Protein 3RFW (pdb70)

InterPro domains:
  IPR000297 Peptidyl-prolyl cis-trans isomerase, PpiC-type [PS50198] (131-228)
  IPR023058 Peptidyl-prolyl cis-trans isomerase, PpiC-type, conserved site [PS01096] (166-187)
  IPR046357 Peptidyl-prolyl cis-trans isomerase domain superfamily [G3DSA:3.10.50.40] (127-225)
  IPR050245 Bacterial extracellular foldase PrsA [PTHR47245] (1-271)

Secondary structure (DSSP, 8-state):
-EEEEETTEEEEHHHHHHHHHHHHTT--GGGS-HHHHHHHHHHHHHHHHHHHHHHHTTGGGSHHHHHHHHHHHHHHHHHHHHHHHHTT----HHHHHHHHHHHGGGSEEPPEEEEEEEEESSHHHHHHHHHHHTT--HHHHHHHHHHHHHHH---TTTGGGTTEEEEE-SSSS-HHHHHHHHHSPTTEE-SS-EEETTEEEEEEEEEEE--EEPPHHHHHHHHHHHHHHHHHHHHHHHHHHHHHHHS-----

Radius of gyration: 34.17 Å; Cα contacts (8 Å, |Δi|>4): 288; chains: 1; bounding box: 47×88×59 Å

CATH classification: 1.10.8.1040 (+2 more: 6.10.140.970, 3.10.50.40)

Solvent-accessible surface area: 17025 Å² total; per-residue (Å²): 92,80,56,25,87,20,146,70,100,60,0,30,47,77,53,0,28,126,88,9,53,105,127,18,221,76,96,83,11,67,91,18,71,118,111,88,54,83,53,17,19,116,105,22,37,116,50,17,72,106,78,83,64,27,105,171,113,105,79,79,96,52,95,150,95,58,121,79,85,80,134,43,126,95,60,110,128,82,85,68,98,66,87,139,20,56,116,104,14,90,22,80,87,70,118,9,55,42,73,18,91,137,28,76,106,158,47,37,101,72,33,77,1,38,2,27,10,0,10,5,78,56,80,76,78,0,102,84,8,17,102,125,4,71,90,48,77,44,180,67,4,47,65,68,0,17,58,20,0,111,92,74,15,93,28,122,67,2,11,112,108,0,0,57,46,28,91,11,38,62,102,75,77,50,62,63,9,10,95,25,1,75,83,38,116,78,37,53,23,9,104,95,19,14,63,28,112,152,15,68,8,0,0,7,0,91,64,57,81,86,136,25,84,31,148,50,104,109,29,77,117,47,10,56,94,35,42,84,115,110,63,41,58,144,46,37,103,104,54,35,42,65,99,110,126,100,52,105,73,151,199,155

Structure (mmCIF, N/CA/C/O backbone):
data_3RFW
#
_entry.id   3RFW
#
_cell.length_a   81.353
_cell.length_b   91.595
_cell.length_c   61.553
_cell.angle_alpha   90.000
_cell.angle_beta   102.270
_cell.angle_gamma   90.000
#
_symmetry.space_group_name_H-M   'C 1 2 1'
#
loop_
_entity.id
_entity.type
_entity.pdbx_description
1 polymer 'Cell-binding factor 2'
2 water water
#
loop_
_atom_site.group_PDB
_atom_site.id
_atom_site.type_symbol
_atom_site.label_atom_id
_atom_site.label_alt_id
_atom_site.label_comp_id
_atom_site.label_asym_id
_atom_site.label_entity_id
_atom_site.label_seq_id
_atom_site.pdbx_PDB_ins_code
_atom_site.Cartn_x
_atom_site.Cartn_y
_atom_site.Cartn_z
_atom_site.occupancy
_atom_site.B_iso_or_equiv
_atom_site.auth_seq_id
_atom_site.auth_comp_id
_atom_site.auth_asym_id
_atom_site.auth_atom_id
_atom_site.pdbx_PDB_model_num
ATOM 1 N N . ALA A 1 1 ? 7.782 -8.934 51.320 1.00 50.24 22 ALA A N 1
ATOM 2 C CA . ALA A 1 1 ? 7.474 -9.063 52.776 1.00 50.13 22 ALA A CA 1
ATOM 3 C C . ALA A 1 1 ? 6.001 -8.767 53.039 1.00 50.24 22 ALA A C 1
ATOM 4 O O . ALA A 1 1 ? 5.364 -7.975 52.326 1.00 47.64 22 ALA A O 1
ATOM 6 N N . THR A 1 2 ? 5.483 -9.372 54.098 1.00 48.71 23 THR A N 1
ATOM 7 C CA . THR A 1 2 ? 4.066 -9.321 54.374 1.00 47.79 23 THR A CA 1
ATOM 8 C C . THR A 1 2 ? 3.772 -8.121 55.232 1.00 46.37 23 THR A C 1
ATOM 9 O O . THR A 1 2 ? 4.409 -7.925 56.254 1.00 48.08 23 THR A O 1
ATOM 13 N N . VAL A 1 3 ? 2.864 -7.268 54.779 1.00 44.75 24 VAL A N 1
ATOM 14 C CA . VAL A 1 3 ? 2.595 -6.029 55.515 1.00 41.58 24 VAL A CA 1
ATOM 15 C C . VAL A 1 3 ? 1.204 -6.129 56.132 1.00 40.18 24 VAL A C 1
ATOM 16 O O . VAL A 1 3 ? 0.788 -5.273 56.901 1.00 41.67 24 VAL A O 1
ATOM 20 N N . ALA A 1 4 ? 0.454 -7.141 55.714 1.00 40.06 25 ALA A N 1
ATOM 21 C CA . ALA A 1 4 ? -0.898 -7.347 56.212 1.00 39.15 25 ALA A CA 1
ATOM 22 C C . ALA A 1 4 ? -1.402 -8.715 55.788 1.00 39.86 25 ALA A C 1
ATOM 23 O O . ALA A 1 4 ? -0.884 -9.293 54.841 1.00 40.60 25 ALA A O 1
ATOM 25 N N . THR A 1 5 ? -2.440 -9.209 56.467 1.00 40.28 26 THR A N 1
ATOM 26 C CA . THR A 1 5 ? -3.140 -10.414 56.042 1.00 40.01 26 THR A CA 1
ATOM 27 C C . THR A 1 5 ? -4.583 -10.020 56.000 1.00 37.98 26 THR A C 1
ATOM 28 O 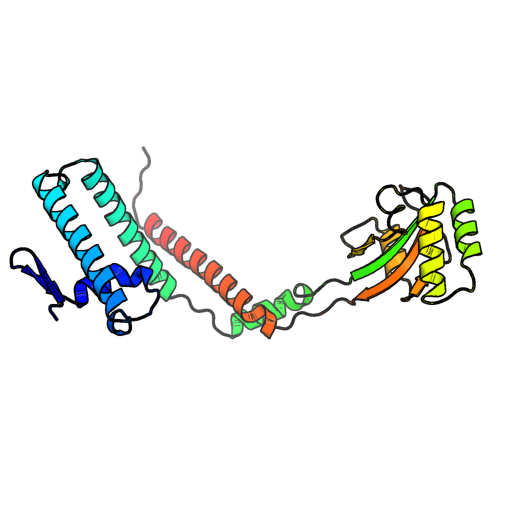O . THR A 1 5 ? -5.025 -9.165 56.765 1.00 40.96 26 THR A O 1
ATOM 32 N N . VAL A 1 6 ? -5.316 -10.615 55.082 1.00 37.40 27 VAL A N 1
ATOM 33 C CA . VAL A 1 6 ? -6.724 -10.338 54.904 1.00 33.35 27 VAL A CA 1
ATOM 34 C C . VAL A 1 6 ? -7.414 -11.665 54.795 1.00 35.59 27 VAL A C 1
ATOM 35 O O . VAL A 1 6 ? -7.131 -12.428 53.871 1.00 33.82 27 VAL A O 1
ATOM 39 N N . ASN A 1 7 ? -8.310 -11.945 55.745 1.00 37.23 28 ASN A N 1
ATOM 40 C CA . ASN A 1 7 ? -8.900 -13.269 55.934 1.00 36.54 28 ASN A CA 1
ATOM 41 C C . ASN A 1 7 ? -7.874 -14.400 55.903 1.00 37.58 28 ASN A C 1
ATOM 42 O O . ASN A 1 7 ? -8.144 -15.469 55.383 1.00 38.97 28 ASN A O 1
ATOM 47 N N . GLY A 1 8 ? -6.693 -14.165 56.462 1.00 40.00 29 GLY A N 1
ATOM 48 C CA . GLY A 1 8 ? -5.622 -15.175 56.425 1.00 40.76 29 GLY A CA 1
ATOM 49 C C . GLY A 1 8 ? -4.559 -15.016 55.337 1.00 43.44 29 GLY A C 1
ATOM 50 O O . GLY A 1 8 ? -3.431 -15.496 55.491 1.00 44.01 29 GLY A O 1
ATOM 51 N N . LYS A 1 9 ? -4.900 -14.322 54.248 1.00 43.25 30 LYS A N 1
ATOM 52 C CA . LYS A 1 9 ? -4.009 -14.223 53.109 1.00 41.77 30 LYS A CA 1
ATOM 53 C C . LYS A 1 9 ? -3.088 -13.018 53.227 1.00 42.46 30 LYS A C 1
ATOM 54 O O . LYS A 1 9 ? -3.538 -11.871 53.418 1.00 41.25 30 LYS A O 1
ATOM 60 N N . SER A 1 10 ? -1.827 -13.266 52.932 1.00 41.61 31 SER A N 1
ATOM 61 C CA . SER A 1 10 ? -0.767 -12.294 53.017 1.00 44.10 31 SER A CA 1
ATOM 62 C C . SER A 1 10 ? -0.835 -11.229 51.919 1.00 43.53 31 SER A C 1
ATOM 63 O O . SER A 1 10 ? -1.146 -11.518 50.769 1.00 44.36 31 SER A O 1
ATOM 66 N N . ILE A 1 11 ? -0.573 -9.985 52.307 1.00 43.33 32 ILE A N 1
ATOM 67 C CA . ILE A 1 11 ? -0.387 -8.899 51.372 1.00 40.85 32 ILE A CA 1
ATOM 68 C C . ILE A 1 11 ? 1.087 -8.512 51.508 1.00 41.29 32 ILE A C 1
ATOM 69 O O . ILE A 1 11 ? 1.541 -8.162 52.599 1.00 40.50 32 ILE A O 1
ATOM 74 N N . SER A 1 12 ? 1.835 -8.611 50.407 1.00 39.85 33 SER A N 1
ATOM 75 C CA . SER A 1 12 ? 3.228 -8.152 50.376 1.00 40.28 33 SER A CA 1
ATOM 76 C C . SER A 1 12 ? 3.354 -6.644 50.211 1.00 39.75 33 SER A C 1
ATOM 77 O O . SER A 1 12 ? 2.453 -5.995 49.682 1.00 37.03 33 SER A O 1
ATOM 80 N N . ASP A 1 13 ? 4.520 -6.116 50.575 1.00 38.77 34 ASP A N 1
ATOM 81 C CA . ASP A 1 13 ? 4.891 -4.759 50.231 1.00 40.22 34 ASP A CA 1
ATOM 82 C C . ASP A 1 13 ? 5.113 -4.589 48.731 1.00 39.54 34 ASP A C 1
ATOM 83 O O . ASP A 1 13 ? 4.760 -3.551 48.155 1.00 42.36 34 ASP A O 1
ATOM 88 N N . THR A 1 14 ? 5.594 -5.653 48.102 1.00 37.39 35 THR A N 1
ATOM 89 C CA . THR A 1 14 ? 5.752 -5.766 46.661 1.00 35.68 35 THR A CA 1
ATOM 90 C C . THR A 1 14 ? 4.497 -5.409 45.858 1.00 37.69 35 THR A C 1
ATOM 91 O O . THR A 1 14 ? 4.574 -4.685 44.848 1.00 37.36 35 THR A O 1
ATOM 95 N N . GLU A 1 15 ? 3.376 -6.039 46.194 1.00 33.56 36 GLU A N 1
ATOM 96 C CA . GLU A 1 15 ? 2.166 -5.808 45.427 1.00 34.57 36 GLU A CA 1
ATOM 97 C C . GLU A 1 15 ? 1.561 -4.429 45.714 1.00 33.22 36 GLU A C 1
ATOM 98 O O . GLU A 1 15 ? 0.935 -3.855 44.842 1.00 32.05 36 GLU A O 1
ATOM 104 N N . VAL A 1 16 ? 1.703 -3.937 46.947 1.00 32.57 37 VAL A N 1
ATOM 105 C CA . VAL A 1 16 ? 1.255 -2.600 47.276 1.00 34.20 37 VAL A CA 1
ATOM 106 C C . VAL A 1 16 ? 2.075 -1.572 46.488 1.00 36.60 37 VAL A C 1
ATOM 107 O O . VAL A 1 16 ? 1.529 -0.666 45.858 1.00 35.53 37 VAL A O 1
ATOM 111 N N . SER A 1 17 ? 3.392 -1.697 46.619 1.00 37.94 38 SER A N 1
ATOM 112 C CA . SER A 1 17 ? 4.364 -0.927 45.883 1.00 40.10 38 SER A CA 1
ATOM 113 C C . SER A 1 17 ? 4.126 -0.907 44.365 1.00 40.42 38 SER A C 1
ATOM 114 O O . SER A 1 17 ? 4.047 0.168 43.779 1.00 41.39 38 SER A O 1
ATOM 117 N N . GLU A 1 18 ? 3.890 -2.070 43.754 1.00 40.27 39 GLU A N 1
ATOM 118 C CA . GLU A 1 18 ? 3.606 -2.117 42.325 1.00 41.11 39 GLU A CA 1
ATOM 119 C C . GLU A 1 18 ? 2.291 -1.458 41.972 1.00 40.54 39 GLU A C 1
ATOM 120 O O . GLU A 1 18 ? 2.169 -0.818 40.910 1.00 39.51 39 GLU A O 1
ATOM 126 N N . PHE A 1 19 ? 1.290 -1.619 42.839 1.00 37.30 40 PHE A N 1
ATOM 127 C CA . PHE A 1 19 ? 0.002 -0.966 42.578 1.00 35.96 40 PHE A CA 1
ATOM 128 C C . PHE A 1 19 ? 0.163 0.568 42.555 1.00 34.10 40 PHE A C 1
ATOM 129 O O . PHE A 1 19 ? -0.493 1.230 41.773 1.00 31.35 40 PHE A O 1
ATOM 137 N N . PHE A 1 20 ? 0.992 1.126 43.442 1.00 31.66 41 PHE A N 1
ATOM 138 C CA . PHE A 1 20 ? 1.061 2.586 43.570 1.00 34.66 41 PHE A CA 1
ATOM 139 C C . PHE A 1 20 ? 2.217 3.244 42.795 1.00 35.94 41 PHE A C 1
ATOM 140 O O . PHE A 1 20 ? 2.316 4.466 42.739 1.00 35.05 41 PHE A O 1
ATOM 148 N N . ALA A 1 21 ? 3.110 2.432 42.241 1.00 38.73 42 ALA A N 1
ATOM 149 C CA . ALA A 1 21 ? 4.275 2.948 41.516 1.00 42.43 42 ALA A CA 1
ATOM 150 C C . ALA A 1 21 ? 3.951 4.035 40.458 1.00 42.23 42 ALA A C 1
ATOM 151 O O . ALA A 1 21 ? 4.602 5.061 40.424 1.00 42.49 42 ALA A O 1
ATOM 153 N N . PRO A 1 22 ? 2.871 3.866 39.691 1.00 43.70 43 PRO A N 1
ATOM 154 C CA . PRO A 1 22 ? 2.485 4.956 38.784 1.00 45.80 43 PRO A CA 1
ATOM 155 C C . PRO A 1 22 ? 2.284 6.279 39.521 1.00 47.17 43 PRO A C 1
ATOM 156 O O . PRO A 1 22 ? 2.837 7.303 39.108 1.00 48.68 43 PRO A O 1
ATOM 160 N N . MET A 1 23 ? 1.530 6.248 40.612 1.00 45.48 44 MET A N 1
ATOM 161 C CA . MET A 1 23 ? 1.212 7.461 41.364 1.00 48.95 44 MET A CA 1
ATOM 162 C C . MET A 1 23 ? 2.421 8.019 42.109 1.00 46.56 44 MET A C 1
ATOM 163 O O . MET A 1 23 ? 2.437 9.188 42.453 1.00 48.26 44 MET A O 1
ATOM 168 N N . LEU A 1 24 ? 3.398 7.175 42.427 1.00 45.63 45 LEU A N 1
ATOM 169 C CA . LEU A 1 24 ? 4.513 7.621 43.253 1.00 45.67 45 LEU A CA 1
ATOM 170 C C . LEU A 1 24 ? 5.568 8.356 42.426 1.00 46.13 45 LEU A C 1
ATOM 171 O O . LEU A 1 24 ? 6.417 9.017 42.975 1.00 44.20 45 LEU A O 1
ATOM 176 N N . ARG A 1 25 ? 5.527 8.182 41.107 1.00 47.64 46 ARG A N 1
ATOM 177 C CA . ARG A 1 25 ? 6.390 8.913 40.179 1.00 50.22 46 ARG A CA 1
ATOM 178 C C . ARG A 1 25 ? 7.859 8.749 40.533 1.00 49.74 46 ARG A C 1
ATOM 179 O O . ARG A 1 25 ? 8.629 9.707 40.473 1.00 51.39 46 ARG A O 1
ATOM 187 N N . GLY A 1 26 ? 8.243 7.534 40.901 1.00 47.21 47 GLY A N 1
ATOM 188 C CA . GLY A 1 26 ? 9.646 7.208 41.050 1.00 45.26 47 GLY A CA 1
ATOM 189 C C . GLY A 1 26 ? 10.121 7.121 42.488 1.00 43.53 47 GLY A C 1
ATOM 190 O O . GLY A 1 26 ? 11.125 6.464 42.769 1.00 41.59 47 GLY A O 1
ATOM 191 N N . GLN A 1 27 ? 9.375 7.727 43.404 1.00 42.43 48 GLN A N 1
ATOM 192 C CA . GLN A 1 27 ? 9.674 7.576 44.826 1.00 44.30 48 GLN A CA 1
ATOM 193 C C . GLN A 1 27 ? 9.325 6.182 45.297 1.00 44.90 48 GLN A C 1
ATOM 194 O O . GLN A 1 27 ? 8.272 5.638 44.949 1.00 43.91 48 GLN A O 1
ATOM 200 N N . ASP A 1 28 ? 10.259 5.538 45.976 1.00 45.75 49 ASP A N 1
ATOM 201 C CA . ASP A 1 28 ? 10.026 4.159 46.356 1.00 46.19 49 ASP A CA 1
ATOM 202 C C . ASP A 1 28 ? 9.147 4.066 47.581 1.00 46.07 49 ASP A C 1
ATOM 203 O O . ASP A 1 28 ? 9.396 4.726 48.592 1.00 42.97 49 ASP A O 1
ATOM 208 N N . PHE A 1 29 ? 8.138 3.203 47.483 1.00 47.19 50 PHE A N 1
ATOM 209 C CA . PHE A 1 29 ? 7.238 2.920 48.595 1.00 47.01 50 PHE A CA 1
ATOM 210 C C . PHE A 1 29 ? 7.975 2.889 49.922 1.00 47.40 50 PHE A C 1
ATOM 211 O O . PHE A 1 29 ? 7.544 3.514 50.889 1.00 48.19 50 PHE A O 1
ATOM 219 N N . LYS A 1 30 ? 9.085 2.160 49.963 1.00 47.66 51 LYS A N 1
ATOM 220 C CA . LYS A 1 30 ? 9.827 1.964 51.214 1.00 49.36 51 LYS A CA 1
ATOM 221 C C . LYS A 1 30 ? 10.305 3.240 51.911 1.00 49.54 51 LYS A C 1
ATOM 222 O O . LYS A 1 30 ? 10.619 3.214 53.100 1.00 50.19 51 LYS A O 1
ATOM 224 N N . THR A 1 31 ? 10.368 4.352 51.181 1.00 50.69 52 THR A N 1
ATOM 225 C CA . THR A 1 31 ? 10.918 5.585 51.736 1.00 50.69 52 THR A CA 1
ATOM 226 C C . THR A 1 31 ? 9.823 6.500 52.299 1.00 51.53 52 THR A C 1
ATOM 227 O O . THR A 1 31 ? 10.110 7.609 52.778 1.00 50.80 52 THR A O 1
ATOM 231 N N . LEU A 1 32 ? 8.567 6.087 52.152 1.00 50.11 53 LEU A N 1
ATOM 232 C CA . LEU A 1 32 ? 7.468 6.885 52.669 1.00 49.75 53 LEU A CA 1
ATOM 233 C C . LEU A 1 32 ? 7.440 6.798 54.202 1.00 48.89 53 LEU A C 1
ATOM 234 O O . LEU A 1 32 ? 7.839 5.793 54.771 1.00 48.20 53 LEU A O 1
ATOM 239 N N . PRO A 1 33 ? 6.971 7.863 54.871 1.00 50.31 54 PRO A N 1
ATOM 240 C CA . PRO A 1 33 ? 6.665 7.796 56.320 1.00 52.55 54 PRO A CA 1
ATOM 241 C C . PRO A 1 33 ? 5.628 6.711 56.675 1.00 54.36 54 PRO A C 1
ATOM 242 O O . PRO A 1 33 ? 4.652 6.502 55.928 1.00 53.38 54 PRO A O 1
ATOM 246 N N . ASP A 1 34 ? 5.834 6.064 57.821 1.00 54.33 55 ASP A N 1
ATOM 247 C CA . ASP A 1 34 ? 4.975 4.990 58.306 1.00 55.02 55 ASP A CA 1
ATOM 248 C C . ASP A 1 34 ? 3.476 5.211 58.132 1.00 54.69 55 ASP A C 1
ATOM 249 O O . ASP A 1 34 ? 2.726 4.255 57.925 1.00 53.55 55 ASP A O 1
ATOM 254 N N . ASN A 1 35 ? 3.020 6.445 58.315 1.00 53.11 56 ASN A N 1
ATOM 255 C CA . ASN A 1 35 ? 1.591 6.700 58.234 1.00 52.59 56 ASN A CA 1
ATOM 256 C C . ASN A 1 35 ? 1.098 6.812 56.785 1.00 51.10 56 ASN A C 1
ATOM 257 O O . ASN A 1 35 ? -0.072 6.551 56.492 1.00 50.54 56 ASN A O 1
ATOM 262 N N . GLN A 1 36 ? 1.990 7.194 55.874 1.00 49.40 57 GLN A N 1
ATOM 263 C CA . GLN A 1 36 ? 1.656 7.148 54.461 1.00 49.01 57 GLN A CA 1
ATOM 264 C C . GLN A 1 36 ? 1.643 5.706 53.918 1.00 46.20 57 GLN A C 1
ATOM 265 O O . GLN A 1 36 ? 0.710 5.317 53.224 1.00 46.08 57 GLN A O 1
ATOM 271 N N . LYS A 1 37 ? 2.593 4.889 54.356 1.00 44.25 58 LYS A N 1
ATOM 272 C CA . LYS A 1 37 ? 2.625 3.473 54.003 1.00 44.99 58 LYS A CA 1
ATOM 273 C C . LYS A 1 37 ? 1.311 2.820 54.393 1.00 44.86 58 LYS A C 1
ATOM 274 O O . LYS A 1 37 ? 0.704 2.073 53.604 1.00 42.42 58 LYS A O 1
ATOM 280 N N . LYS A 1 38 ? 0.874 3.134 55.615 1.00 45.38 59 LYS A N 1
ATOM 281 C CA . LYS A 1 38 ? -0.307 2.525 56.223 1.00 43.62 59 LYS A CA 1
ATOM 282 C C . LYS A 1 38 ? -1.569 2.919 55.471 1.00 39.71 59 LYS A C 1
ATOM 283 O O . LYS A 1 38 ? -2.406 2.089 55.151 1.00 40.68 59 LYS A O 1
ATOM 287 N N . ALA A 1 39 ? -1.673 4.177 55.105 1.00 40.42 60 ALA A N 1
ATOM 288 C CA . ALA A 1 39 ? -2.825 4.605 54.340 1.00 41.30 60 ALA A CA 1
ATOM 289 C C . ALA A 1 39 ? -2.888 3.918 52.963 1.00 41.27 60 ALA A C 1
ATOM 290 O O . ALA A 1 39 ? -3.973 3.619 52.451 1.00 41.21 60 ALA A O 1
ATOM 292 N N . LEU A 1 40 ? -1.726 3.641 52.386 1.00 38.46 61 LEU A N 1
ATOM 293 C CA . LEU A 1 40 ? -1.673 3.066 51.045 1.00 37.65 61 LEU A CA 1
ATOM 294 C C . LEU A 1 40 ? -1.993 1.593 51.150 1.00 35.16 61 LEU A C 1
ATOM 295 O O . LEU A 1 40 ? -2.754 1.077 50.347 1.00 33.25 61 LEU A O 1
ATOM 300 N N . ILE A 1 41 ? -1.501 0.953 52.202 1.00 33.98 62 ILE A N 1
ATOM 301 C CA . ILE A 1 41 ? -1.890 -0.423 52.486 1.00 35.17 62 ILE A CA 1
ATOM 302 C C . ILE A 1 41 ? -3.406 -0.610 52.676 1.00 37.01 62 ILE A C 1
ATOM 303 O O . ILE A 1 41 ? -3.999 -1.497 52.059 1.00 39.38 62 ILE A O 1
ATOM 308 N N . GLN A 1 42 ? -4.039 0.292 53.425 1.00 38.59 63 GLN A N 1
ATOM 309 C CA . GLN A 1 42 ? -5.504 0.282 53.613 1.00 41.55 63 GLN A CA 1
ATOM 310 C C . GLN A 1 42 ? -6.217 0.415 52.284 1.00 38.42 63 GLN A C 1
ATOM 311 O O . GLN A 1 42 ? -7.169 -0.288 52.015 1.00 37.61 63 GLN A O 1
ATOM 317 N N . GLN A 1 43 ? -5.863 1.459 51.552 1.00 38.11 64 GLN A N 1
ATOM 318 C CA . GLN A 1 43 ? -6.427 1.681 50.237 1.00 37.11 64 GLN A CA 1
ATOM 319 C C . GLN A 1 43 ? -6.314 0.428 49.328 1.00 36.10 64 GLN A C 1
ATOM 320 O O . GLN A 1 43 ? -7.292 0.011 48.697 1.00 34.04 64 GLN A O 1
ATOM 326 N N . TYR A 1 44 ? -5.164 -0.235 49.376 1.00 31.94 65 TYR A N 1
ATOM 327 C CA . TYR A 1 44 ? -4.900 -1.392 48.521 1.00 31.33 65 TYR A CA 1
ATOM 328 C C . TYR A 1 44 ? -5.737 -2.591 48.938 1.00 30.58 65 TYR A C 1
ATOM 329 O O . TYR A 1 44 ? -6.364 -3.260 48.089 1.00 32.32 65 TYR A O 1
ATOM 338 N N . ILE A 1 45 ? -5.871 -2.771 50.255 1.00 30.31 66 ILE A N 1
ATOM 339 C CA . ILE A 1 45 ? -6.741 -3.827 50.823 1.00 28.74 66 ILE A CA 1
ATOM 340 C C . ILE A 1 45 ? -8.204 -3.602 50.432 1.00 26.93 66 ILE A C 1
ATOM 3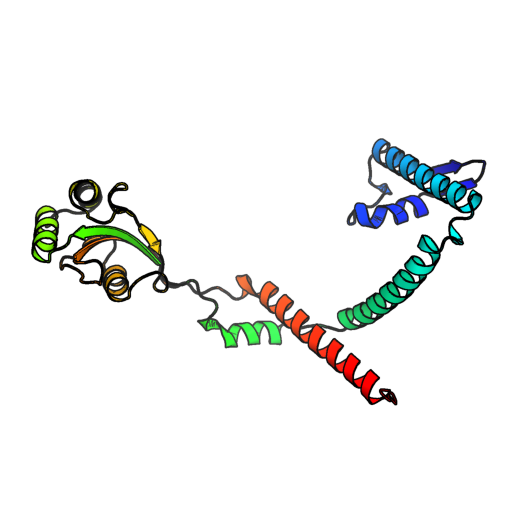41 O O . ILE A 1 45 ? -8.948 -4.521 50.080 1.00 27.81 66 ILE A O 1
ATOM 346 N N . MET A 1 46 ? -8.611 -2.348 50.424 1.00 28.12 67 MET A N 1
ATOM 347 C CA . MET A 1 46 ? -9.977 -2.002 50.024 1.00 30.31 67 MET A CA 1
ATOM 348 C C . MET A 1 46 ? -10.201 -2.332 48.547 1.00 30.74 67 MET A C 1
ATOM 349 O O . MET A 1 46 ? -11.224 -2.946 48.184 1.00 32.08 67 MET A O 1
ATOM 354 N N . GLN A 1 47 ? -9.251 -1.935 47.701 1.00 29.67 68 GLN A N 1
ATOM 355 C CA . GLN A 1 47 ? -9.213 -2.368 46.279 1.00 32.21 68 GLN A CA 1
ATOM 356 C C . GLN A 1 47 ? -9.255 -3.898 46.168 1.00 28.45 68 GLN A C 1
ATOM 357 O O . GLN A 1 47 ? -10.081 -4.439 45.496 1.00 30.57 68 GLN A O 1
ATOM 363 N N . ASP A 1 48 ? -8.537 -4.584 47.031 1.00 32.17 69 ASP A N 1
ATOM 364 C CA . ASP A 1 48 ? -8.516 -6.038 46.960 1.00 32.56 69 ASP A CA 1
ATOM 365 C C . ASP A 1 48 ? -9.840 -6.689 47.296 1.00 31.00 69 ASP A C 1
ATOM 366 O O . ASP A 1 48 ? -10.279 -7.661 46.657 1.00 30.34 69 ASP A O 1
ATOM 371 N N . LEU A 1 49 ? -10.558 -6.049 48.207 1.00 32.06 70 LEU A N 1
ATOM 372 C CA . LEU A 1 49 ? -11.801 -6.601 48.697 1.00 30.31 70 LEU A CA 1
ATOM 373 C C . LEU A 1 49 ? -12.883 -6.268 47.715 1.00 28.39 70 LEU A C 1
ATOM 374 O O . LEU A 1 49 ? -13.830 -7.002 47.593 1.00 27.87 70 LEU A O 1
ATOM 379 N N . ILE A 1 50 ? -12.766 -5.143 47.027 1.00 30.05 71 ILE A N 1
ATOM 380 C CA . ILE A 1 50 ? -13.754 -4.830 46.000 1.00 32.21 71 ILE A CA 1
ATOM 381 C C . ILE A 1 50 ? -13.600 -5.859 44.841 1.00 31.94 71 ILE A C 1
ATOM 382 O O . ILE A 1 50 ? -14.583 -6.353 44.296 1.00 32.66 71 ILE A O 1
ATOM 387 N N . LEU A 1 51 ? -12.364 -6.228 44.526 1.00 32.34 72 LEU A N 1
ATOM 388 C CA . LEU A 1 51 ? -12.116 -7.276 43.490 1.00 33.65 72 LEU A CA 1
ATOM 389 C C . LEU A 1 51 ? -12.758 -8.614 43.872 1.00 34.68 72 LEU A C 1
ATOM 390 O O . LEU A 1 51 ? -13.444 -9.227 43.069 1.00 33.52 72 LEU A O 1
ATOM 395 N N . GLN A 1 52 ? -12.548 -9.044 45.119 1.00 34.81 73 GLN A N 1
ATOM 396 C CA . GLN A 1 52 ? -13.171 -10.267 45.630 1.00 35.99 73 GLN A CA 1
ATOM 397 C C . GLN A 1 52 ? -14.678 -10.193 45.611 1.00 35.84 73 GLN A C 1
ATOM 398 O O . GLN A 1 52 ? -15.356 -11.147 45.249 1.00 35.60 73 GLN A O 1
ATOM 404 N N . ASP A 1 53 ? -15.228 -9.040 45.967 1.00 35.27 74 ASP A N 1
ATOM 405 C CA . ASP A 1 53 ? -16.662 -8.919 45.903 1.00 35.04 74 ASP A CA 1
ATOM 406 C C . ASP A 1 53 ? -17.220 -8.933 44.466 1.00 36.20 74 ASP A C 1
ATOM 407 O O . ASP A 1 53 ? -18.279 -9.542 44.200 1.00 34.94 74 ASP A O 1
ATOM 412 N N . ALA A 1 54 ? -16.497 -8.285 43.550 1.00 33.33 75 ALA A N 1
ATOM 413 C CA . ALA A 1 54 ? -16.889 -8.258 42.141 1.00 35.19 75 ALA A CA 1
ATOM 414 C C . ALA A 1 54 ? -16.938 -9.681 41.554 1.00 36.87 75 ALA A C 1
ATOM 415 O O . ALA A 1 54 ? -17.857 -10.035 40.821 1.00 35.12 75 ALA A O 1
ATOM 417 N N . LYS A 1 55 ? -15.947 -10.499 41.894 1.00 38.34 76 LYS A N 1
ATOM 418 C CA . LYS A 1 55 ? -15.918 -11.880 41.429 1.00 42.08 76 LYS A CA 1
ATOM 419 C C . LYS A 1 55 ? -17.059 -12.697 42.037 1.00 44.67 76 LYS A C 1
ATOM 420 O O . LYS A 1 55 ? -17.708 -13.466 41.350 1.00 46.30 76 LYS A O 1
ATOM 426 N N . LYS A 1 56 ? -17.319 -12.480 43.325 1.00 45.36 77 LYS A N 1
ATOM 427 C CA . LYS A 1 56 ? -18.462 -13.062 44.017 1.00 44.98 77 LYS A CA 1
ATOM 428 C C . LYS A 1 56 ? -19.775 -12.711 43.309 1.00 43.53 77 LYS A C 1
ATOM 429 O O . LYS A 1 56 ? -20.723 -13.489 43.305 1.00 42.43 77 LYS A O 1
ATOM 435 N N . GLN A 1 57 ? -19.843 -11.523 42.724 1.00 41.84 78 GLN A N 1
ATOM 436 C CA . GLN A 1 57 ? -21.023 -11.138 41.983 1.00 41.85 78 GLN A CA 1
ATOM 437 C C . GLN A 1 57 ? -20.884 -11.507 40.508 1.00 42.32 78 GLN A C 1
ATOM 438 O O . GLN A 1 57 ? -21.660 -11.031 39.698 1.00 41.30 78 GLN A O 1
ATOM 444 N N . ASN A 1 58 ? -19.876 -12.326 40.175 1.00 41.77 79 ASN A N 1
ATOM 445 C CA . ASN A 1 58 ? -19.607 -12.763 38.790 1.00 45.28 79 ASN A CA 1
ATOM 446 C C . ASN A 1 58 ? -19.460 -11.671 37.705 1.00 44.63 79 ASN A C 1
ATOM 447 O O . ASN A 1 58 ? -19.858 -11.870 36.536 1.00 41.85 79 ASN A O 1
ATOM 452 N N . LEU A 1 59 ? -18.845 -10.544 38.071 1.00 42.87 80 LEU A N 1
ATOM 453 C CA . LEU A 1 59 ? -18.762 -9.397 37.167 1.00 40.72 80 LEU A CA 1
ATOM 454 C C . LEU A 1 59 ? -17.731 -9.599 36.050 1.00 39.23 80 LEU A C 1
ATOM 455 O O . LEU A 1 59 ? -17.818 -8.961 35.008 1.00 40.30 80 LEU A O 1
ATOM 460 N N . GLU A 1 60 ? -16.816 -10.543 36.228 1.00 37.85 81 GLU A N 1
ATOM 461 C CA . GLU A 1 60 ? -15.946 -10.968 35.124 1.00 41.40 81 GLU A CA 1
ATOM 462 C C . GLU A 1 60 ? -16.654 -11.574 33.890 1.00 41.96 81 GLU A C 1
ATOM 463 O O . GLU A 1 60 ? -16.043 -11.651 32.813 1.00 42.17 81 GLU A O 1
ATOM 469 N N . LYS A 1 61 ? -17.920 -11.978 34.025 1.00 39.57 82 LYS A N 1
ATOM 470 C CA . LYS A 1 61 ? -18.686 -12.410 32.858 1.00 44.00 82 LYS A CA 1
ATOM 471 C C . LYS A 1 61 ? -19.543 -11.287 32.303 1.00 45.41 82 LYS A C 1
ATOM 472 O O . LYS A 1 61 ? -20.192 -11.433 31.263 1.00 46.38 82 LYS A O 1
ATOM 475 N N . ASP A 1 62 ? -19.522 -10.145 32.975 1.00 45.42 83 ASP A N 1
ATOM 476 C CA . ASP A 1 62 ? -20.292 -9.010 32.494 1.00 46.48 83 ASP A CA 1
ATOM 477 C C . ASP A 1 62 ? -19.646 -8.477 31.227 1.00 46.33 83 ASP A C 1
ATOM 478 O O . ASP A 1 62 ? -18.426 -8.366 31.149 1.00 44.09 83 ASP A O 1
ATOM 483 N N . PRO A 1 63 ? -20.463 -8.151 30.216 1.00 47.74 84 PRO A N 1
ATOM 484 C CA . PRO A 1 63 ? -19.860 -7.716 28.943 1.00 47.30 84 PRO A CA 1
ATOM 485 C C . PRO A 1 63 ? -19.205 -6.335 29.072 1.00 44.69 84 PRO A C 1
ATOM 486 O O . PRO A 1 63 ? -18.280 -5.993 28.333 1.00 44.54 84 PRO A O 1
ATOM 490 N N . LEU A 1 64 ? -19.597 -5.582 30.080 1.00 42.99 85 LEU A N 1
ATOM 491 C CA . LEU A 1 64 ? -18.877 -4.361 30.377 1.00 43.05 85 LEU A CA 1
ATOM 492 C C . LEU A 1 64 ? -17.432 -4.657 30.802 1.00 39.09 85 LEU A C 1
ATOM 493 O O . LEU A 1 64 ? -16.566 -3.793 30.743 1.00 40.26 85 LEU A O 1
ATOM 498 N N . TYR A 1 65 ? -17.181 -5.865 31.276 1.00 35.86 86 TYR A N 1
ATOM 499 C CA . TYR A 1 65 ? -15.820 -6.253 31.622 1.00 33.03 86 TYR A CA 1
ATOM 500 C C . TYR A 1 65 ? -15.089 -6.893 30.428 1.00 34.12 86 TYR A C 1
ATOM 501 O O . TYR A 1 65 ? -13.980 -6.493 30.088 1.00 32.42 86 TYR A O 1
ATOM 510 N N . THR A 1 66 ? -15.699 -7.894 29.797 1.00 35.00 87 THR A N 1
ATOM 511 C CA . THR A 1 66 ? -14.943 -8.733 28.854 1.00 37.12 87 THR A CA 1
ATOM 512 C C . THR A 1 66 ? -14.597 -7.949 27.591 1.00 36.20 87 THR A C 1
ATOM 513 O O . THR A 1 66 ? -13.500 -8.062 27.047 1.00 39.54 87 THR A O 1
ATOM 517 N N . LYS A 1 67 ? -15.520 -7.108 27.164 1.00 37.42 88 LYS A N 1
ATOM 518 C CA . LYS A 1 67 ? -15.326 -6.270 26.007 1.00 39.15 88 LYS A CA 1
ATOM 519 C C . LYS A 1 67 ? -14.265 -5.183 26.248 1.00 39.87 88 LYS A C 1
ATOM 520 O O . LYS A 1 67 ? -13.495 -4.855 25.339 1.00 38.66 88 LYS A O 1
ATOM 526 N N . GLU A 1 68 ? -14.179 -4.646 27.465 1.00 36.49 89 GLU A N 1
ATOM 527 C CA . GLU A 1 68 ? -13.147 -3.650 27.723 1.00 34.92 89 GLU A CA 1
ATOM 528 C C . GLU A 1 68 ? -11.806 -4.281 27.983 1.00 31.35 89 GLU A C 1
ATOM 529 O O . GLU A 1 68 ? -10.785 -3.732 27.625 1.00 33.43 89 GLU A O 1
ATOM 535 N N . LEU A 1 69 ? -11.812 -5.470 28.554 1.00 28.57 90 LEU A N 1
ATOM 536 C CA . LEU A 1 69 ? -10.593 -6.211 28.705 1.00 31.30 90 LEU A CA 1
ATOM 537 C C . LEU A 1 69 ? -10.027 -6.638 27.340 1.00 31.91 90 LEU A C 1
ATOM 538 O O . LEU A 1 69 ? -8.806 -6.588 27.163 1.00 30.98 90 LEU A O 1
ATOM 543 N N . ASP A 1 70 ? -10.887 -7.068 26.404 1.00 34.11 91 ASP A N 1
ATOM 544 C CA . ASP A 1 70 ? -10.406 -7.398 25.040 1.00 35.99 91 ASP A CA 1
ATOM 545 C C . ASP A 1 70 ? -9.761 -6.168 24.428 1.00 34.01 91 ASP A C 1
ATOM 546 O O . ASP A 1 70 ? -8.700 -6.272 23.837 1.00 37.44 91 ASP A O 1
ATOM 551 N N . ARG A 1 71 ? -10.395 -5.007 24.593 1.00 32.68 92 ARG A N 1
ATOM 552 C CA . ARG A 1 71 ? -9.881 -3.769 24.048 1.00 31.57 92 ARG A CA 1
ATOM 553 C C . ARG A 1 71 ? -8.529 -3.413 24.673 1.00 32.47 92 ARG A C 1
ATOM 554 O O . ARG A 1 71 ? -7.591 -3.084 23.960 1.00 32.88 92 ARG A O 1
ATOM 562 N N . ALA A 1 72 ? -8.434 -3.471 26.007 1.00 30.71 93 ALA A N 1
ATOM 563 C CA . ALA A 1 72 ? -7.195 -3.125 26.716 1.00 31.25 93 ALA A CA 1
ATOM 564 C C . ALA A 1 72 ? -6.071 -4.063 26.296 1.00 28.89 93 ALA A C 1
ATOM 565 O O . ALA A 1 72 ? -4.915 -3.667 26.142 1.00 33.92 93 ALA A O 1
ATOM 567 N N . LYS A 1 73 ? -6.381 -5.334 26.197 1.00 29.57 94 LYS A N 1
ATOM 568 C CA . LYS A 1 73 ? -5.353 -6.312 25.846 1.00 33.45 94 LYS A CA 1
ATOM 569 C C . LYS A 1 73 ? -4.701 -5.994 24.451 1.00 35.22 94 LYS A C 1
ATOM 570 O O . LYS A 1 73 ? -3.473 -5.878 24.344 1.00 31.55 94 LYS A O 1
ATOM 576 N N . ASP A 1 74 ? -5.537 -5.691 23.446 1.00 33.22 95 ASP A N 1
ATOM 577 C CA . ASP A 1 74 ? -5.065 -5.256 22.126 1.00 32.71 95 ASP A CA 1
ATOM 578 C C . ASP A 1 74 ? -4.344 -3.905 22.185 1.00 32.13 95 ASP A C 1
ATOM 579 O O . ASP A 1 74 ? -3.215 -3.782 21.699 1.00 33.97 95 ASP A O 1
ATOM 584 N N . ALA A 1 75 ? -4.888 -2.944 22.925 1.00 31.65 96 ALA A N 1
ATOM 585 C CA . ALA A 1 75 ? -4.261 -1.630 22.944 1.00 29.71 96 ALA A CA 1
ATOM 586 C C . ALA A 1 75 ? -2.927 -1.632 23.664 1.00 31.17 96 ALA A C 1
ATOM 587 O O . ALA A 1 75 ? -2.022 -0.899 23.303 1.00 30.25 96 ALA A O 1
ATOM 589 N N . ILE A 1 76 ? -2.791 -2.462 24.694 1.00 30.44 97 ILE A N 1
ATOM 590 C CA . ILE A 1 76 ? -1.522 -2.515 25.398 1.00 30.19 97 ILE A CA 1
ATOM 591 C C . ILE A 1 76 ? -0.454 -3.194 24.548 1.00 28.03 97 ILE A C 1
ATOM 592 O O . ILE A 1 76 ? 0.690 -2.773 24.543 1.00 29.42 97 ILE A O 1
ATOM 597 N N . LEU A 1 77 ? -0.807 -4.266 23.856 1.00 28.75 98 LEU A N 1
ATOM 598 C CA . LEU A 1 77 ? 0.171 -4.933 22.954 1.00 28.76 98 LEU A CA 1
ATOM 599 C C . LEU A 1 77 ? 0.677 -3.974 21.829 1.00 30.62 98 LEU A C 1
ATOM 600 O O . LEU A 1 77 ? 1.867 -3.957 21.495 1.00 32.24 98 LEU A O 1
ATOM 605 N N . VAL A 1 78 ? -0.238 -3.212 21.228 1.00 31.03 99 VAL A N 1
ATOM 606 C CA . VAL A 1 78 ? 0.110 -2.269 20.175 1.00 28.59 99 VAL A CA 1
ATOM 607 C C . VAL A 1 78 ? 1.061 -1.222 20.741 1.00 29.77 99 VAL A C 1
ATOM 608 O O . VAL A 1 78 ? 2.047 -0.874 20.116 1.00 31.50 99 VAL A O 1
ATOM 612 N N . ASN A 1 79 ? 0.828 -0.810 21.981 1.00 31.54 100 ASN A N 1
ATOM 613 C CA . ASN A 1 79 ? 1.651 0.208 22.607 1.00 30.83 100 ASN A CA 1
ATOM 614 C C . ASN A 1 79 ? 3.031 -0.322 22.947 1.00 33.33 100 ASN A C 1
ATOM 615 O O . ASN A 1 79 ? 4.027 0.372 22.790 1.00 37.79 100 ASN A O 1
ATOM 620 N N . VAL A 1 80 ? 3.102 -1.555 23.432 1.00 32.09 101 VAL A N 1
ATOM 621 C CA . VAL A 1 80 ? 4.390 -2.179 23.695 1.00 32.61 101 VAL A CA 1
ATOM 622 C C . VAL A 1 80 ? 5.187 -2.312 22.377 1.00 32.53 101 VAL A C 1
ATOM 623 O O . VAL A 1 80 ? 6.353 -2.021 22.336 1.00 30.52 101 VAL A O 1
ATOM 627 N N . TYR A 1 81 ? 4.517 -2.698 21.298 1.00 31.85 102 TYR A N 1
ATOM 628 C CA . TYR A 1 81 ? 5.131 -2.756 19.970 1.00 32.09 102 TYR A CA 1
ATOM 629 C C . TYR A 1 81 ? 5.732 -1.406 19.569 1.00 35.14 102 TYR A C 1
ATOM 630 O O . TYR A 1 81 ? 6.877 -1.358 19.168 1.00 37.05 102 TYR A O 1
ATOM 639 N N . GLN A 1 82 ? 4.984 -0.311 19.726 1.00 34.53 103 GLN A N 1
ATOM 640 C CA . GLN A 1 82 ? 5.445 0.985 19.261 1.00 35.04 103 GLN A CA 1
ATOM 641 C C . GLN A 1 82 ? 6.486 1.551 20.196 1.00 38.69 103 GLN A C 1
ATOM 642 O O . GLN A 1 82 ? 7.442 2.226 19.755 1.00 40.53 103 GLN A O 1
ATOM 648 N N . GLU A 1 83 ? 6.411 1.124 21.452 1.00 38.84 104 GLU A N 1
ATOM 649 C CA . GLU A 1 83 ? 7.458 1.418 22.431 1.00 41.87 104 GLU A CA 1
ATOM 650 C C . GLU A 1 83 ? 8.807 0.740 22.172 1.00 40.53 104 GLU A C 1
ATOM 651 O O . GLU A 1 83 ? 9.840 1.373 22.345 1.00 42.21 104 GLU A O 1
ATOM 657 N N . LYS A 1 84 ? 8.823 -0.532 21.768 1.00 38.73 105 LYS A N 1
ATOM 658 C CA . LYS A 1 84 ? 10.076 -1.123 21.304 1.00 41.97 105 LYS A CA 1
ATOM 659 C C . LYS A 1 84 ? 10.661 -0.342 20.100 1.00 43.87 105 LYS A C 1
ATOM 660 O O . LYS A 1 84 ? 11.859 -0.100 20.035 1.00 42.76 105 LYS A O 1
ATOM 666 N N . ILE A 1 85 ? 9.805 0.099 19.183 1.00 44.00 106 ILE A N 1
ATOM 667 C CA . ILE A 1 85 ? 10.267 0.945 18.080 1.00 43.73 106 ILE A CA 1
ATOM 668 C C . ILE A 1 85 ? 10.811 2.286 18.570 1.00 43.15 106 ILE A C 1
ATOM 669 O O . ILE A 1 85 ? 11.922 2.657 18.239 1.00 43.21 106 ILE A O 1
ATOM 674 N N . LEU A 1 86 ? 10.072 2.966 19.438 1.00 45.92 107 LEU A N 1
ATOM 675 C CA . LEU A 1 86 ? 10.571 4.213 20.030 1.00 47.66 107 LEU A CA 1
ATOM 676 C C . LEU A 1 86 ? 11.959 4.054 20.668 1.00 49.39 107 LEU A C 1
ATOM 677 O O . LEU A 1 86 ? 12.801 4.949 20.572 1.00 49.14 107 LEU A O 1
ATOM 682 N N . ASN A 1 87 ? 12.233 2.889 21.239 1.00 50.71 108 ASN A N 1
ATOM 683 C CA . ASN A 1 87 ? 13.520 2.673 21.907 1.00 52.39 108 ASN A CA 1
ATOM 684 C C . ASN A 1 87 ? 14.706 2.494 20.951 1.00 52.54 108 ASN A C 1
ATOM 685 O O . ASN A 1 87 ? 15.858 2.491 21.390 1.00 53.38 108 ASN A O 1
ATOM 690 N N . THR A 1 88 ? 14.439 2.290 19.662 1.00 51.85 109 THR A N 1
ATOM 691 C CA . THR A 1 88 ? 15.536 2.223 18.691 1.00 49.98 109 THR A CA 1
ATOM 692 C C . THR A 1 88 ? 15.901 3.590 18.083 1.00 50.20 109 THR A C 1
ATOM 693 O O . THR A 1 88 ? 16.663 3.642 17.122 1.00 49.71 109 THR A O 1
ATOM 697 N N . ILE A 1 89 ? 15.247 4.665 18.527 1.00 49.92 110 ILE A N 1
ATOM 698 C CA . ILE A 1 89 ? 15.435 5.974 17.896 1.00 49.53 110 ILE A CA 1
ATOM 699 C C . ILE A 1 89 ? 16.480 6.791 18.641 1.00 50.84 110 ILE A C 1
ATOM 700 O O . ILE A 1 89 ? 16.361 7.017 19.839 1.00 51.10 110 ILE A O 1
ATOM 705 N N . LYS A 1 90 ? 17.548 7.163 17.945 1.00 52.81 111 LYS A N 1
ATOM 706 C CA . LYS A 1 90 ? 18.563 8.054 18.519 1.00 53.07 111 LYS A CA 1
ATOM 707 C C . LYS A 1 90 ? 19.008 9.091 17.497 1.00 53.35 111 LYS A C 1
ATOM 708 O O . LYS A 1 90 ? 19.319 8.760 16.351 1.00 53.38 111 LYS A O 1
ATOM 710 N N . ILE A 1 91 ? 18.960 10.355 17.889 1.00 51.76 112 ILE A N 1
ATOM 711 C CA . ILE A 1 91 ? 19.548 11.403 17.083 1.00 50.74 112 ILE A CA 1
ATOM 712 C C . ILE A 1 91 ? 20.930 11.730 17.649 1.00 51.57 112 ILE A C 1
ATOM 713 O O . ILE A 1 91 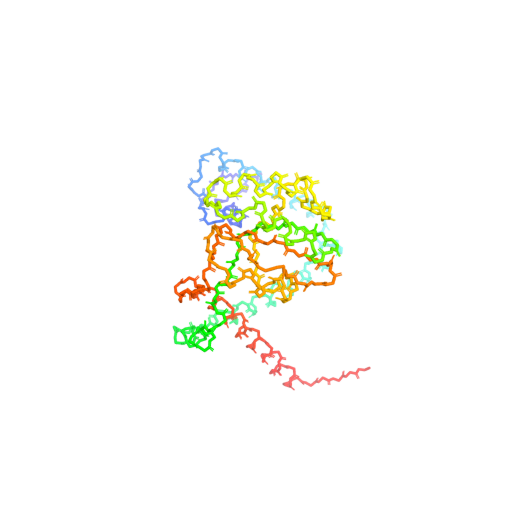? 21.063 12.107 18.821 1.00 49.07 112 ILE A O 1
ATOM 718 N N . ASP A 1 92 ? 21.963 11.504 16.844 1.00 51.68 113 ASP A N 1
ATOM 719 C CA . ASP A 1 92 ? 23.328 11.826 17.276 1.00 53.60 113 ASP A CA 1
ATOM 720 C C . ASP A 1 92 ? 23.592 13.346 17.283 1.00 50.59 113 ASP A C 1
ATOM 721 O O . ASP A 1 92 ? 22.898 14.113 16.622 1.00 46.52 113 ASP A O 1
ATOM 726 N N . ALA A 1 93 ? 24.517 13.775 18.134 1.00 50.52 114 ALA A N 1
ATOM 727 C CA . ALA A 1 93 ? 24.929 15.188 18.178 1.00 48.42 114 ALA A CA 1
ATOM 728 C C . ALA A 1 93 ? 24.894 15.879 16.818 1.00 46.46 114 ALA A C 1
ATOM 729 O O . ALA A 1 93 ? 24.340 16.968 16.687 1.00 45.68 114 ALA A O 1
ATOM 731 N N . ALA A 1 94 ? 25.457 15.237 15.794 1.00 44.86 115 ALA A N 1
ATOM 732 C CA . ALA A 1 94 ? 25.679 15.925 14.509 1.00 45.40 115 ALA A CA 1
ATOM 733 C C . ALA A 1 94 ? 24.400 16.387 13.817 1.00 44.64 115 ALA A C 1
ATOM 734 O O . ALA A 1 94 ? 24.357 17.486 13.243 1.00 43.98 115 ALA A O 1
ATOM 736 N N . LYS A 1 95 ? 23.333 15.584 13.902 1.00 44.13 116 LYS A N 1
ATOM 737 C CA . LYS A 1 95 ? 22.049 15.983 13.277 1.00 42.70 116 LYS A CA 1
ATOM 738 C C . LYS A 1 95 ? 21.413 17.195 13.988 1.00 40.57 116 LYS A C 1
ATOM 739 O O . LYS A 1 95 ? 20.794 18.074 13.370 1.00 40.94 116 LYS A O 1
ATOM 745 N N . VAL A 1 96 ? 21.553 17.231 15.303 1.00 40.03 117 VAL A N 1
ATOM 746 C CA . VAL A 1 96 ? 20.978 18.322 16.088 1.00 40.01 117 VAL A CA 1
ATOM 747 C C .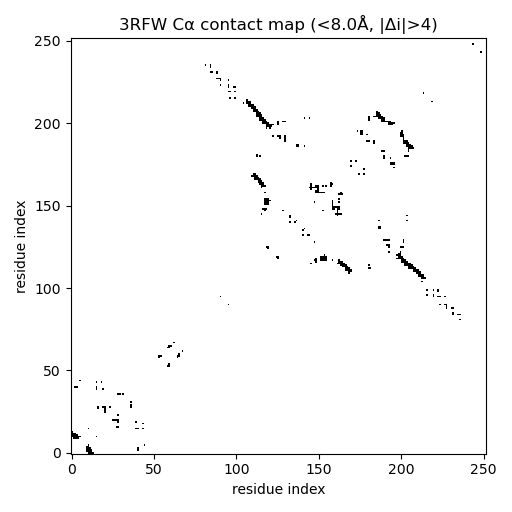 VAL A 1 96 ? 21.666 19.646 15.717 1.00 40.33 117 VAL A C 1
ATOM 748 O O . VAL A 1 96 ? 21.031 20.607 15.278 1.00 38.06 117 VAL A O 1
ATOM 752 N N . LYS A 1 97 ? 22.987 19.646 15.865 1.00 43.71 118 LYS A N 1
ATOM 753 C CA . LYS A 1 97 ? 23.861 20.721 15.399 1.00 45.71 118 LYS A CA 1
ATOM 754 C C . LYS A 1 97 ? 23.588 21.121 13.965 1.00 45.80 118 LYS A C 1
ATOM 755 O O . LYS A 1 97 ? 23.406 22.306 13.663 1.00 46.22 118 LYS A O 1
ATOM 759 N N . ALA A 1 98 ? 23.578 20.130 13.072 1.00 46.63 119 ALA A N 1
ATOM 760 C CA . ALA A 1 98 ? 23.321 20.386 11.645 1.00 44.85 119 ALA A CA 1
ATOM 761 C C . ALA A 1 98 ? 21.980 21.070 11.393 1.00 44.31 119 ALA A C 1
ATOM 762 O O . ALA A 1 98 ? 21.888 21.963 10.555 1.00 44.59 119 ALA A O 1
ATOM 764 N N . PHE A 1 99 ? 20.936 20.692 12.137 1.00 44.59 120 PHE A N 1
ATOM 765 C CA . PHE A 1 99 ? 19.641 21.368 11.981 1.00 41.67 120 PHE A CA 1
ATOM 766 C C . PHE A 1 99 ? 19.712 22.824 12.471 1.00 42.84 120 PHE A C 1
ATOM 767 O O . PHE A 1 99 ? 19.042 23.706 11.913 1.00 42.07 120 PHE A O 1
ATOM 775 N N . TYR A 1 100 ? 20.363 23.042 13.610 1.00 42.04 121 TYR A N 1
ATOM 776 C CA . TYR A 1 100 ? 20.561 24.416 14.084 1.00 44.70 121 TYR A CA 1
ATOM 777 C C . TYR A 1 100 ? 21.299 25.257 13.025 1.00 45.07 121 TYR A C 1
ATOM 778 O O . TYR A 1 100 ? 20.758 26.241 12.538 1.00 43.93 121 TYR A O 1
ATOM 787 N N . ASP A 1 101 ? 22.493 24.814 12.625 1.00 48.00 122 ASP A N 1
ATOM 788 C CA . ASP A 1 101 ? 23.309 25.555 11.639 1.00 50.53 122 ASP A CA 1
ATOM 789 C C . ASP A 1 101 ? 22.514 25.869 10.373 1.00 51.09 122 ASP A C 1
ATOM 790 O O . ASP A 1 101 ? 22.501 27.017 9.921 1.00 52.54 122 ASP A O 1
ATOM 795 N N . GLN A 1 102 ? 21.753 24.891 9.879 1.00 51.12 123 GLN A N 1
ATOM 796 C CA . GLN A 1 102 ? 20.899 25.092 8.696 1.00 50.49 123 GLN A CA 1
ATOM 797 C C . GLN A 1 102 ? 19.785 26.118 8.865 1.00 47.96 123 GLN A C 1
ATOM 798 O O . GLN A 1 102 ? 19.299 26.668 7.886 1.00 49.15 123 GLN A O 1
ATOM 804 N N . ASN A 1 103 ? 19.290 26.292 10.083 1.00 47.43 124 ASN A N 1
ATOM 805 C CA . ASN A 1 103 ? 18.149 27.187 10.306 1.00 46.56 124 ASN A CA 1
ATOM 806 C C . ASN A 1 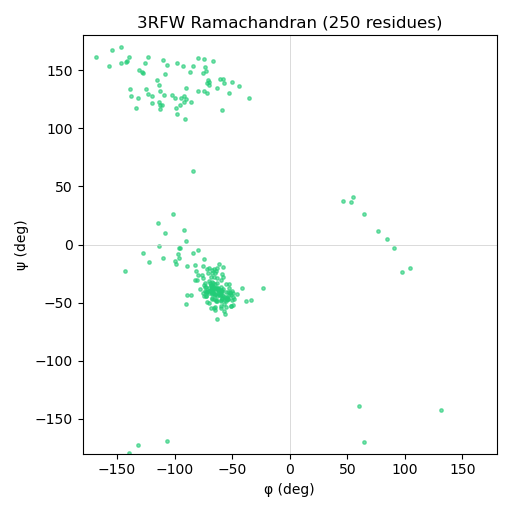103 ? 18.534 28.399 11.167 1.00 46.90 124 ASN A C 1
ATOM 807 O O . ASN A 1 103 ? 17.668 29.095 11.708 1.00 45.10 124 ASN A O 1
ATOM 812 N N . LYS A 1 104 ? 19.838 28.661 11.250 1.00 46.77 125 LYS A N 1
ATOM 813 C CA . LYS A 1 104 ? 20.384 29.597 12.227 1.00 48.69 125 LYS A CA 1
ATOM 814 C C . LYS A 1 104 ? 19.621 30.913 12.195 1.00 47.37 125 LYS A C 1
ATOM 815 O O . LYS A 1 104 ? 19.260 31.452 13.243 1.00 46.87 125 LYS A O 1
ATOM 820 N N . ASP A 1 105 ? 19.283 31.357 10.990 1.00 48.18 126 ASP A N 1
ATOM 821 C CA . ASP A 1 105 ? 18.721 32.687 10.786 1.00 50.16 126 ASP A CA 1
ATOM 822 C C . ASP A 1 105 ? 17.238 32.763 11.117 1.00 50.47 126 ASP A C 1
ATOM 823 O O . ASP A 1 105 ? 16.654 33.849 11.098 1.00 48.12 126 ASP A O 1
ATOM 828 N N . LYS A 1 106 ? 16.630 31.619 11.447 1.00 51.04 127 LYS A N 1
ATOM 829 C CA . LYS A 1 106 ? 15.248 31.625 11.970 1.00 51.65 127 LYS A CA 1
ATOM 830 C C . LYS A 1 106 ? 15.191 31.530 13.488 1.00 50.46 127 LYS A C 1
ATOM 831 O O . LYS A 1 106 ? 14.148 31.794 14.078 1.00 51.85 127 LYS A O 1
ATOM 837 N N . TYR A 1 107 ? 16.292 31.113 14.113 1.00 47.75 128 TYR A N 1
ATOM 838 C CA . TYR A 1 107 ? 16.415 31.120 15.575 1.00 48.12 128 TYR A CA 1
ATOM 839 C C . TYR A 1 107 ? 16.849 32.495 16.114 1.00 49.34 128 TYR A C 1
ATOM 840 O O . TYR A 1 107 ? 17.932 32.648 16.690 1.00 48.19 128 TYR A O 1
ATOM 849 N N . VAL A 1 108 ? 15.997 33.489 15.899 1.00 49.29 129 VAL A N 1
ATOM 850 C CA . VAL A 1 108 ? 16.292 34.852 16.288 1.00 52.34 129 VAL A CA 1
ATOM 851 C C . VAL A 1 108 ? 15.115 35.443 17.065 1.00 53.94 129 VAL A C 1
ATOM 852 O O . VAL A 1 108 ? 13.960 35.116 16.792 1.00 55.38 129 VAL A O 1
ATOM 856 N N . LYS A 1 109 ? 15.397 36.368 17.977 1.00 55.65 130 LYS A N 1
ATOM 857 C CA . LYS A 1 109 ? 14.357 37.243 18.529 1.00 55.27 130 LYS A CA 1
ATOM 858 C C . LYS A 1 109 ? 14.277 38.517 17.707 1.00 56.21 130 LYS A C 1
ATOM 859 O O . LYS A 1 109 ? 15.293 39.173 17.473 1.00 57.36 130 LYS A O 1
ATOM 865 N N . PRO A 1 110 ? 13.071 38.868 17.246 1.00 55.63 131 PRO A N 1
ATOM 866 C CA . PRO A 1 110 ? 12.921 39.948 16.285 1.00 55.25 131 PRO A CA 1
ATOM 867 C C . PRO A 1 110 ? 13.102 41.301 16.947 1.00 54.60 131 PRO A C 1
ATOM 868 O O . PRO A 1 110 ? 13.042 41.411 18.171 1.00 56.75 131 PRO A O 1
ATOM 872 N N . ALA A 1 111 ? 13.410 42.309 16.146 1.00 54.28 132 ALA A N 1
ATOM 873 C CA . ALA A 1 111 ? 13.692 43.641 16.669 1.00 53.13 132 ALA A CA 1
ATOM 874 C C . ALA A 1 111 ? 12.391 44.235 17.186 1.00 52.61 132 ALA A C 1
ATOM 875 O O . ALA A 1 111 ? 11.342 44.069 16.566 1.00 52.85 132 ALA A O 1
ATOM 877 N N . ARG A 1 112 ? 12.449 44.919 18.320 1.00 50.50 133 ARG A N 1
ATOM 878 C CA . ARG A 1 112 ? 11.256 45.547 18.873 1.00 49.88 133 ARG A CA 1
ATOM 879 C C . ARG A 1 112 ? 11.510 47.031 19.130 1.00 49.75 133 ARG A C 1
ATOM 880 O O . ARG A 1 112 ? 12.646 47.448 19.399 1.00 48.52 133 ARG A O 1
ATOM 888 N N . VAL A 1 113 ? 10.432 47.801 19.160 1.00 48.73 134 VAL A N 1
ATOM 889 C CA . VAL A 1 113 ? 10.485 49.168 19.650 1.00 48.85 134 VAL A CA 1
ATOM 890 C C . VAL A 1 113 ? 9.412 49.417 20.708 1.00 47.62 134 VAL A C 1
ATOM 891 O O . VAL A 1 113 ? 8.354 48.788 20.700 1.00 48.09 134 VAL A O 1
ATOM 895 N N . GLN A 1 114 ? 9.724 50.304 21.647 1.00 47.63 135 GLN A N 1
ATOM 896 C CA . GLN A 1 114 ? 8.756 50.792 22.614 1.00 46.09 135 GLN A CA 1
ATOM 897 C C . GLN A 1 114 ? 8.485 52.279 22.353 1.00 45.86 135 GLN A C 1
ATOM 898 O O . GLN A 1 114 ? 9.372 53.114 22.518 1.00 45.74 135 GLN A O 1
ATOM 904 N N . ALA A 1 115 ? 7.251 52.624 21.996 1.00 46.66 136 ALA A N 1
ATOM 905 C CA . ALA A 1 115 ? 6.963 53.986 21.535 1.00 47.23 136 ALA A CA 1
ATOM 906 C C . ALA A 1 115 ? 5.622 54.505 22.022 1.00 48.46 136 ALA A C 1
ATOM 907 O O . ALA A 1 115 ? 4.732 53.715 22.362 1.00 49.76 136 ALA A O 1
ATOM 909 N N . LYS A 1 116 ? 5.485 55.828 22.059 1.00 47.32 137 LYS A N 1
ATOM 910 C CA . LYS A 1 116 ? 4.179 56.473 22.148 1.00 47.47 137 LYS A CA 1
ATOM 911 C C . LYS A 1 116 ? 3.851 57.179 20.839 1.00 47.55 137 LYS A C 1
ATOM 912 O O . LYS A 1 116 ? 4.752 57.544 20.096 1.00 45.01 137 LYS A O 1
ATOM 918 N N . HIS A 1 117 ? 2.569 57.435 20.590 1.00 48.78 138 HIS A N 1
ATOM 919 C CA . HIS A 1 117 ? 2.176 58.290 19.470 1.00 49.91 138 HIS A CA 1
ATOM 920 C C . HIS A 1 117 ? 1.017 59.257 19.752 1.00 50.51 138 HIS A C 1
ATOM 921 O O . HIS A 1 117 ? 0.313 59.126 20.760 1.00 51.42 138 HIS A O 1
ATOM 928 N N . ILE A 1 118 ? 0.904 60.283 18.911 1.00 50.25 139 ILE A N 1
ATOM 929 C CA . ILE A 1 118 ? -0.247 61.194 18.899 1.00 50.06 139 ILE A CA 1
ATOM 930 C C . ILE A 1 118 ? -0.856 61.177 17.504 1.00 50.04 139 ILE A C 1
ATOM 931 O O . ILE A 1 118 ? -0.146 61.322 16.529 1.00 50.38 139 ILE A O 1
ATOM 936 N N . LEU A 1 119 ? -2.164 60.982 17.401 1.00 51.47 140 LEU A N 1
ATOM 937 C CA . LEU A 1 119 ? -2.803 60.925 16.090 1.00 52.54 140 LEU A CA 1
ATOM 938 C C . LEU A 1 119 ? -3.731 62.118 15.904 1.00 53.33 140 LEU A C 1
ATOM 939 O O . LEU A 1 119 ? -4.439 62.518 16.827 1.00 55.16 140 LEU A O 1
ATOM 944 N N . VAL A 1 120 ? -3.681 62.716 14.722 1.00 52.76 141 VAL A N 1
ATOM 945 C CA . VAL A 1 120 ? -4.517 63.847 14.393 1.00 54.58 141 VAL A CA 1
ATOM 946 C C . VAL A 1 120 ? -4.845 63.742 12.914 1.00 56.46 141 VAL A C 1
ATOM 947 O O . VAL A 1 120 ? -4.250 62.930 12.200 1.00 55.40 141 VAL A O 1
ATOM 951 N N . ALA A 1 121 ? -5.773 64.571 12.450 1.00 57.22 142 ALA A N 1
ATOM 952 C CA . ALA A 1 121 ? -6.484 64.267 11.215 1.00 59.91 142 ALA A CA 1
ATOM 953 C C . ALA A 1 121 ? -5.825 64.994 10.057 1.00 60.89 142 ALA A C 1
ATOM 954 O O . ALA A 1 121 ? -6.067 64.682 8.889 1.00 62.47 142 ALA A O 1
ATOM 956 N N . THR A 1 122 ? -4.935 65.915 10.398 1.00 62.33 143 THR A N 1
ATOM 957 C CA . THR A 1 122 ? -4.496 66.950 9.480 1.00 64.00 143 THR A CA 1
ATOM 958 C C . THR A 1 122 ? -2.979 67.155 9.613 1.00 64.18 143 THR A C 1
ATOM 959 O O . THR A 1 122 ? -2.444 67.180 10.721 1.00 62.17 143 THR A O 1
ATOM 963 N N . GLU A 1 123 ? -2.288 67.225 8.477 1.00 65.74 144 GLU A N 1
ATOM 964 C CA . GLU A 1 123 ? -0.827 67.356 8.462 1.00 66.39 144 GLU A CA 1
ATOM 965 C C . GLU A 1 123 ? -0.363 68.520 9.329 1.00 65.93 144 GLU A C 1
ATOM 966 O O . GLU A 1 123 ? 0.661 68.426 10.027 1.00 65.33 144 GLU A O 1
ATOM 972 N N . LYS A 1 124 ? -1.147 69.599 9.303 1.00 64.48 145 LYS A N 1
ATOM 973 C CA . LYS A 1 124 ? -0.791 70.850 9.966 1.00 64.53 145 LYS A CA 1
ATOM 974 C C . LYS A 1 124 ? -0.940 70.756 11.487 1.00 64.04 145 LYS A C 1
ATOM 975 O O . LYS A 1 124 ? -0.132 71.323 12.235 1.00 62.97 145 LYS A O 1
ATOM 978 N N . GLU A 1 125 ? -1.955 70.026 11.944 1.00 63.17 146 GLU A N 1
ATOM 979 C CA . GLU A 1 125 ? -2.081 69.729 13.376 1.00 64.62 146 GLU A CA 1
ATOM 980 C C . GLU A 1 125 ? -0.849 68.956 13.878 1.00 62.48 146 GLU A C 1
ATOM 981 O O . GLU A 1 125 ? -0.315 69.254 14.947 1.00 61.93 146 GLU A O 1
ATOM 987 N N . ALA A 1 126 ? -0.382 68.007 13.068 1.00 60.15 147 ALA A N 1
ATOM 988 C CA . ALA A 1 126 ? 0.806 67.217 13.398 1.00 60.07 147 ALA A CA 1
ATOM 989 C C . ALA A 1 126 ? 2.087 68.051 13.459 1.00 59.85 147 ALA A C 1
ATOM 990 O O . ALA A 1 126 ? 2.906 67.851 14.357 1.00 58.66 147 ALA A O 1
ATOM 992 N N . LYS A 1 127 ? 2.219 69.035 12.564 1.00 59.08 148 LYS A N 1
ATOM 993 C CA . LYS A 1 127 ? 3.365 69.946 12.608 1.00 59.38 148 LYS A CA 1
ATOM 994 C C . LYS A 1 127 ? 3.356 70.833 13.849 1.00 58.69 148 LYS A C 1
ATOM 995 O O . LYS A 1 127 ? 4.412 71.119 14.428 1.00 57.52 148 LYS A O 1
ATOM 1001 N N . ASP A 1 128 ? 2.163 71.238 14.271 1.00 58.95 149 ASP A N 1
ATOM 1002 C CA . ASP A 1 128 ? 2.011 72.112 15.438 1.00 60.79 149 ASP A CA 1
ATOM 1003 C C . ASP A 1 128 ? 2.337 71.393 16.735 1.00 60.07 149 ASP A C 1
ATOM 1004 O O . ASP A 1 128 ? 2.892 71.989 17.656 1.00 60.49 149 ASP A O 1
ATOM 1009 N N . ILE A 1 129 ? 1.898 70.146 16.865 1.00 59.38 150 ILE A N 1
ATOM 1010 C CA . ILE A 1 129 ? 2.369 69.348 17.995 1.00 58.37 150 ILE A CA 1
ATOM 1011 C C . ILE A 1 129 ? 3.886 69.247 17.939 1.00 58.20 150 ILE A C 1
ATOM 1012 O O . ILE A 1 129 ? 4.564 69.492 18.938 1.00 57.21 150 ILE A O 1
ATOM 1017 N N . ILE A 1 130 ? 4.414 68.936 16.759 1.00 58.46 151 ILE A N 1
ATOM 1018 C CA . ILE A 1 130 ? 5.858 68.792 16.592 1.00 61.80 151 ILE A CA 1
ATOM 1019 C C . ILE A 1 130 ? 6.585 70.050 17.067 1.00 63.95 151 ILE A C 1
ATOM 1020 O O . ILE A 1 130 ? 7.507 69.977 17.894 1.00 62.62 151 ILE A O 1
ATOM 1025 N N . ASN A 1 131 ? 6.045 71.199 16.653 1.00 66.65 152 ASN A N 1
ATOM 1026 C CA . ASN A 1 131 ? 6.421 72.523 17.162 1.00 68.57 152 ASN A CA 1
ATOM 1027 C C . ASN A 1 131 ? 6.436 72.707 18.673 1.00 69.74 152 ASN A C 1
ATOM 1028 O O . ASN A 1 131 ? 7.385 73.273 19.225 1.00 69.91 152 ASN A O 1
ATOM 1033 N N . GLU A 1 132 ? 5.328 72.360 19.321 1.00 70.07 153 GLU A N 1
ATOM 1034 C CA . GLU A 1 132 ? 5.227 72.521 20.764 1.00 71.73 153 GLU A CA 1
ATOM 1035 C C . GLU A 1 132 ? 6.312 71.754 21.510 1.00 72.28 153 GLU A C 1
ATOM 1036 O O . GLU A 1 132 ? 6.681 72.131 22.630 1.00 72.94 153 GLU A O 1
ATOM 1042 N N . LEU A 1 133 ? 6.787 70.662 20.905 1.00 71.75 154 LEU A N 1
ATOM 1043 C CA . LEU A 1 133 ? 7.763 69.763 21.535 1.00 71.53 154 LEU A CA 1
ATOM 1044 C C . LEU A 1 133 ? 9.216 70.005 21.068 1.00 72.64 154 LEU A C 1
ATOM 1045 O O . LEU A 1 133 ? 10.175 69.510 21.684 1.00 71.96 154 LEU A O 1
ATOM 1050 N N . LYS A 1 134 ? 9.370 70.752 19.975 1.00 73.16 155 LYS A N 1
ATOM 1051 C CA . LYS A 1 134 ? 10.690 71.084 19.445 1.00 74.32 155 LYS A CA 1
ATOM 1052 C C . LYS A 1 134 ? 11.579 71.701 20.526 1.00 75.25 155 LYS A C 1
ATOM 1053 O O . LYS A 1 134 ? 11.145 72.589 21.269 1.00 75.25 155 LYS A O 1
ATOM 1055 N N . GLY A 1 135 ? 12.795 71.173 20.656 1.00 75.38 156 GLY A N 1
ATOM 1056 C CA . GLY A 1 135 ? 13.782 71.715 21.585 1.00 74.88 156 GLY A CA 1
ATOM 1057 C C . GLY A 1 135 ? 13.735 71.094 22.971 1.00 74.26 156 GLY A C 1
ATOM 1058 O O . GLY A 1 135 ? 14.544 71.430 23.838 1.00 74.35 156 GLY A O 1
ATOM 1059 N N . LEU A 1 136 ? 12.784 70.192 23.191 1.00 73.50 157 LEU A N 1
ATOM 1060 C CA . LEU A 1 136 ? 12.692 69.495 24.473 1.00 71.70 157 LEU A CA 1
ATOM 1061 C C . LEU A 1 136 ? 13.348 68.117 24.374 1.00 70.71 157 LEU A C 1
ATOM 1062 O O . LEU A 1 136 ? 13.476 67.551 23.289 1.00 68.66 157 LEU A O 1
ATOM 1064 N N . LYS A 1 137 ? 13.769 67.585 25.514 1.00 69.98 158 LYS A N 1
ATOM 1065 C CA . LYS A 1 137 ? 14.538 66.349 25.528 1.00 69.49 158 LYS A CA 1
ATOM 1066 C C . LYS A 1 137 ? 14.226 65.524 26.778 1.00 67.87 158 LYS A C 1
ATOM 1067 O O . LYS A 1 137 ? 13.757 66.063 27.785 1.00 65.78 158 LYS A O 1
ATOM 1069 N N . GLY A 1 138 ? 14.460 64.213 26.682 1.00 66.40 159 GLY A N 1
ATOM 1070 C CA . GLY A 1 138 ? 14.382 63.307 27.827 1.00 65.11 159 GLY A CA 1
ATOM 1071 C C . GLY A 1 138 ? 13.030 63.225 28.521 1.00 65.58 159 GLY A C 1
ATOM 1072 O O . GLY A 1 138 ? 11.965 63.227 27.880 1.00 63.13 159 GLY A O 1
ATOM 1073 N N . LYS A 1 139 ? 13.074 63.184 29.849 1.00 66.26 160 LYS A N 1
ATOM 1074 C CA . LYS A 1 139 ? 11.867 63.013 30.638 1.00 66.94 160 LYS A CA 1
ATOM 1075 C C . LYS A 1 139 ? 10.927 64.203 30.518 1.00 66.62 160 LYS A C 1
ATOM 1076 O O . LYS A 1 139 ? 9.726 64.062 30.742 1.00 67.34 160 LYS A O 1
ATOM 1082 N N . GLU A 1 140 ? 11.465 65.358 30.124 1.00 65.30 161 GLU A N 1
ATOM 1083 C CA . GLU A 1 140 ? 10.642 66.546 29.890 1.00 63.67 161 GLU A CA 1
ATOM 1084 C C . GLU A 1 140 ? 9.854 66.452 28.579 1.00 62.61 161 GLU A C 1
ATOM 1085 O O . GLU A 1 140 ? 8.698 66.873 28.509 1.00 61.78 161 GLU A O 1
ATOM 1087 N N . LEU A 1 141 ? 10.507 65.956 27.531 1.00 60.67 162 LEU A N 1
ATOM 1088 C CA . LEU A 1 141 ? 9.844 65.619 26.277 1.00 58.82 162 LEU A CA 1
ATOM 1089 C C . LEU A 1 141 ? 8.743 64.550 26.475 1.00 58.85 162 LEU A C 1
ATOM 1090 O O . LEU A 1 141 ? 7.667 64.612 25.874 1.00 57.48 162 LEU A O 1
ATOM 1095 N N . ASP A 1 142 ? 9.024 63.582 27.338 1.00 58.53 163 ASP A N 1
ATOM 1096 C CA . ASP A 1 142 ? 8.122 62.469 27.583 1.00 59.53 163 ASP A CA 1
ATOM 1097 C C . ASP A 1 142 ? 6.823 62.962 28.241 1.00 59.91 163 ASP A C 1
ATOM 1098 O O . ASP A 1 142 ? 5.731 62.792 27.681 1.00 59.95 163 ASP A O 1
ATOM 1103 N N . ALA A 1 143 ? 6.954 63.672 29.363 1.00 60.79 164 ALA A N 1
ATOM 1104 C CA . ALA A 1 143 ? 5.788 64.212 30.093 1.00 60.02 164 ALA A CA 1
ATOM 1105 C C . ALA A 1 143 ? 4.916 65.117 29.217 1.00 59.56 164 ALA A C 1
ATOM 1106 O O . ALA A 1 143 ? 3.695 64.926 29.126 1.00 59.83 164 ALA A O 1
ATOM 1108 N N . LYS A 1 144 ? 5.553 66.085 28.560 1.00 58.22 165 LYS A N 1
ATOM 1109 C CA . LYS A 1 144 ? 4.857 66.961 27.636 1.00 56.98 165 LYS A CA 1
ATOM 1110 C C . LYS A 1 144 ? 4.204 66.213 26.488 1.00 55.16 165 LYS A C 1
ATOM 1111 O O . LYS A 1 144 ? 3.077 66.518 26.127 1.00 55.17 165 LYS A O 1
ATOM 1114 N N . PHE A 1 145 ? 4.884 65.206 25.944 1.00 54.63 166 PHE A N 1
ATOM 1115 C CA . PHE A 1 145 ? 4.272 64.377 24.892 1.00 53.27 166 PHE A CA 1
ATOM 1116 C C . PHE A 1 145 ? 2.947 63.760 25.344 1.00 52.11 166 PHE A C 1
ATOM 1117 O O . PHE A 1 145 ? 1.917 63.905 24.676 1.00 49.92 166 PHE A O 1
ATOM 1125 N N . SER A 1 146 ? 3.019 62.970 26.412 1.00 53.18 167 SER A N 1
ATOM 1126 C CA . SER A 1 146 ? 1.860 62.269 26.959 1.00 54.90 167 SER A CA 1
ATOM 1127 C C . SER A 1 146 ? 0.701 63.227 27.283 1.00 56.11 167 SER A C 1
ATOM 1128 O O . SER A 1 146 ? -0.468 62.911 27.027 1.00 55.75 167 SER A O 1
ATOM 1131 N N . GLU A 1 147 ? 1.029 64.392 27.840 1.00 56.64 168 GLU A N 1
ATOM 1132 C CA . GLU A 1 147 ? 0.026 65.427 28.087 1.00 58.61 168 GLU A CA 1
ATOM 1133 C C . GLU A 1 147 ? -0.615 65.917 26.792 1.00 58.89 168 GLU A C 1
ATOM 1134 O O . GLU A 1 147 ? -1.823 66.173 26.754 1.00 60.48 168 GLU A O 1
ATOM 1136 N N . LEU A 1 148 ? 0.178 66.039 25.731 1.00 58.00 169 LEU A N 1
ATOM 1137 C CA . LEU A 1 148 ? -0.364 66.440 24.433 1.00 58.07 169 LEU A CA 1
ATOM 1138 C C . LEU A 1 148 ? -1.231 65.343 23.819 1.00 57.57 169 LEU A C 1
ATOM 1139 O O . LEU A 1 148 ? -2.158 65.627 23.061 1.00 58.09 169 LEU A O 1
ATOM 1144 N N . ALA A 1 149 ? -0.894 64.087 24.104 1.00 57.16 170 ALA A N 1
ATOM 1145 C CA . ALA A 1 149 ? -1.635 62.956 23.546 1.00 57.49 170 ALA A CA 1
ATOM 1146 C C . ALA A 1 149 ? -3.014 62.852 24.207 1.00 57.91 170 ALA A C 1
ATOM 1147 O O . ALA A 1 149 ? -4.040 62.756 23.530 1.00 57.00 170 ALA A O 1
ATOM 1149 N N . LYS A 1 150 ? -3.027 62.893 25.535 1.00 58.48 171 LYS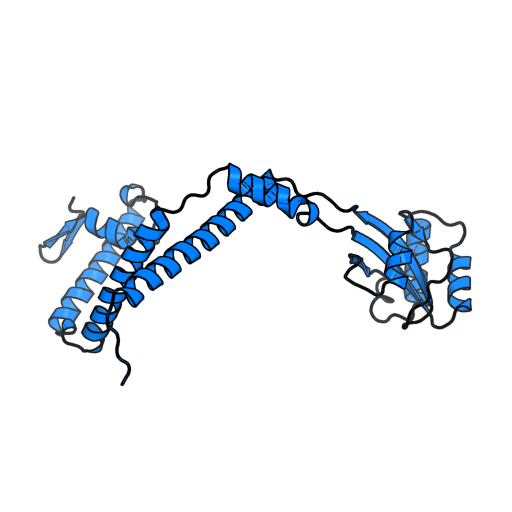 A N 1
ATOM 1150 C CA . LYS A 1 150 ? -4.272 63.026 26.287 1.00 59.76 171 LYS A CA 1
ATOM 1151 C C . LYS A 1 150 ? -5.119 64.206 25.775 1.00 60.15 171 LYS A C 1
ATOM 1152 O O . LYS A 1 150 ? -6.321 64.068 25.566 1.00 61.02 171 LYS A O 1
ATOM 1157 N N . GLU A 1 151 ? -4.473 65.339 25.517 1.00 61.08 172 GLU A N 1
ATOM 1158 C CA . GLU A 1 151 ? -5.161 66.548 25.064 1.00 61.34 172 GLU A CA 1
ATOM 1159 C C . GLU A 1 151 ? -5.702 66.469 23.638 1.00 60.95 172 GLU A C 1
ATOM 1160 O O . GLU A 1 151 ? -6.845 66.849 23.394 1.00 60.58 172 GLU A O 1
ATOM 1163 N N . LYS A 1 152 ? -4.865 66.071 22.677 1.00 60.98 173 LYS A N 1
ATOM 1164 C CA . LYS A 1 152 ? -5.185 66.322 21.258 1.00 60.39 173 LYS A CA 1
ATOM 1165 C C . LYS A 1 152 ? -5.240 65.071 20.372 1.00 59.69 173 LYS A C 1
ATOM 1166 O O . LYS A 1 152 ? -5.750 65.121 19.254 1.00 59.62 173 LYS A O 1
ATOM 1170 N N . SER A 1 153 ? -4.715 63.955 20.866 1.00 59.61 174 SER A N 1
ATOM 1171 C CA . SER A 1 153 ? -4.738 62.723 20.093 1.00 58.35 174 SER A CA 1
ATOM 1172 C C . SER A 1 153 ? -6.148 62.272 19.775 1.00 60.45 174 SER A C 1
ATOM 1173 O O . SER A 1 153 ? -7.031 62.294 20.631 1.00 61.80 174 SER A O 1
ATOM 1176 N N . ILE A 1 154 ? -6.304 61.737 18.574 1.00 60.90 175 ILE A N 1
ATOM 1177 C CA . ILE A 1 154 ? -7.585 61.274 18.077 1.00 61.97 175 ILE A CA 1
ATOM 1178 C C . ILE A 1 154 ? -7.617 59.736 18.033 1.00 61.57 175 ILE A C 1
ATOM 1179 O O . ILE A 1 154 ? -8.547 59.132 17.503 1.00 60.90 175 ILE A O 1
ATOM 1183 N N . ASP A 1 155 ? -6.608 59.101 18.617 1.00 61.99 176 ASP A N 1
ATOM 1184 C CA . ASP A 1 155 ? -6.632 57.642 18.738 1.00 62.72 176 ASP A CA 1
ATOM 1185 C C . ASP A 1 155 ? -7.275 57.170 20.044 1.00 63.43 176 ASP A C 1
ATOM 1186 O O . ASP A 1 155 ? -6.664 57.258 21.114 1.00 62.25 176 ASP A O 1
ATOM 1191 N N . PRO A 1 156 ? -8.488 56.604 19.947 1.00 64.53 177 PRO A N 1
ATOM 1192 C CA . PRO A 1 156 ? -9.238 56.169 21.133 1.00 65.04 177 PRO A CA 1
ATOM 1193 C C . PRO A 1 156 ? -8.516 55.031 21.837 1.00 64.62 177 PRO A C 1
ATOM 1194 O O . PRO A 1 156 ? -8.669 54.847 23.045 1.00 64.12 177 PRO A O 1
ATOM 1198 N N . GLY A 1 157 ? -7.702 54.298 21.080 1.00 64.49 178 GLY A N 1
ATOM 1199 C CA . GLY A 1 157 ? -6.961 53.164 21.623 1.00 62.86 178 GLY A CA 1
ATOM 1200 C C . GLY A 1 157 ? -5.873 53.528 22.625 1.00 61.54 178 GLY A C 1
ATOM 1201 O O . GLY A 1 157 ? -5.451 52.681 23.412 1.00 62.52 178 GLY A O 1
ATOM 1202 N N . SER A 1 158 ? -5.394 54.769 22.579 1.00 58.49 179 SER A N 1
ATOM 1203 C CA . SER A 1 158 ? -4.206 55.156 23.345 1.00 57.50 179 SER A CA 1
ATOM 1204 C C . SER A 1 158 ? -4.275 56.574 23.921 1.00 56.07 179 SER A C 1
ATOM 1205 O O . SER A 1 158 ? -3.562 56.893 24.875 1.00 56.31 179 SER A O 1
ATOM 1208 N N . LYS A 1 159 ? -5.096 57.431 23.326 1.00 54.93 180 LYS A N 1
ATOM 1209 C CA . LYS A 1 159 ? -5.094 58.854 23.684 1.00 56.64 180 LYS A CA 1
ATOM 1210 C C . LYS A 1 159 ? -5.084 59.025 25.196 1.00 58.74 180 LYS A C 1
ATOM 1211 O O . LYS A 1 159 ? -4.312 59.832 25.729 1.00 59.16 180 LYS A O 1
ATOM 1213 N N . ASN A 1 160 ? -5.896 58.211 25.877 1.00 60.20 181 ASN A N 1
ATOM 1214 C CA . ASN A 1 160 ? -6.111 58.321 27.327 1.00 61.40 181 ASN A CA 1
ATOM 1215 C C . ASN A 1 160 ? -4.896 57.870 28.119 1.00 61.11 181 ASN A C 1
ATOM 1216 O O . ASN A 1 160 ? -4.795 58.143 29.306 1.00 62.75 181 ASN A O 1
ATOM 1221 N N . GLN A 1 161 ? -4.039 57.068 27.502 1.00 60.78 182 GLN A N 1
ATOM 1222 C CA . GLN A 1 161 ? -2.891 56.528 28.223 1.00 60.05 182 GLN A CA 1
ATOM 1223 C C . GLN A 1 161 ? -1.617 57.296 27.871 1.00 58.98 182 GLN A C 1
ATOM 1224 O O . GLN A 1 161 ? -0.509 56.761 27.980 1.00 59.07 182 GLN A O 1
ATOM 1230 N N . GLY A 1 162 ? -1.790 58.559 27.477 1.00 56.92 183 GLY A N 1
ATOM 1231 C CA . GLY A 1 162 ? -0.694 59.391 26.991 1.00 55.58 183 GLY A CA 1
ATOM 1232 C C . GLY A 1 162 ? -0.059 58.892 25.697 1.00 55.28 183 GLY A C 1
ATOM 1233 O O . GLY A 1 162 ? 1.109 59.175 25.423 1.00 53.54 183 GLY A O 1
ATOM 1234 N N . GLY A 1 163 ? -0.830 58.159 24.895 1.00 54.74 184 GLY A N 1
ATOM 1235 C CA . GLY A 1 163 ? -0.357 57.674 23.602 1.00 54.05 184 GLY A CA 1
ATOM 1236 C C . GLY A 1 163 ? 0.437 56.377 23.650 1.00 54.71 184 GLY A C 1
ATOM 1237 O O . GLY A 1 163 ? 0.938 55.920 22.620 1.00 55.88 184 GLY A O 1
ATOM 1238 N N . GLU A 1 164 ? 0.539 55.762 24.827 1.00 55.29 185 GLU A N 1
ATOM 1239 C CA . GLU A 1 164 ? 1.345 54.544 24.980 1.00 56.56 185 GLU A CA 1
ATOM 1240 C C . GLU A 1 164 ? 0.924 53.412 24.038 1.00 56.03 185 GLU A C 1
ATOM 1241 O O . GLU A 1 164 ? -0.264 53.216 23.781 1.00 56.00 185 GLU A O 1
ATOM 1244 N N . LEU A 1 165 ? 1.914 52.716 23.480 1.00 55.20 186 LEU A N 1
ATOM 1245 C CA . LEU A 1 165 ? 1.666 51.627 22.533 1.00 54.52 186 LEU A CA 1
ATOM 1246 C C . LEU A 1 165 ? 2.402 50.369 22.985 1.00 53.09 186 LEU A C 1
ATOM 1247 O O . LEU A 1 165 ? 2.257 49.309 22.389 1.00 52.75 186 LEU A O 1
ATOM 1252 N N . GLY A 1 166 ? 3.230 50.513 24.012 1.00 52.76 187 GLY A N 1
ATOM 1253 C CA . GLY A 1 166 ? 4.055 49.411 24.510 1.00 52.69 187 GLY A CA 1
ATOM 1254 C C . GLY A 1 166 ? 5.090 48.911 23.512 1.00 51.90 187 GLY A C 1
ATOM 1255 O O . GLY A 1 166 ? 5.329 49.549 22.483 1.00 51.46 187 GLY A O 1
ATOM 1256 N N . TRP A 1 167 ? 5.728 47.786 23.832 1.00 50.97 188 TRP A N 1
ATOM 1257 C CA . TRP A 1 167 ? 6.643 47.114 22.901 1.00 52.92 188 TRP A CA 1
ATOM 1258 C C . TRP A 1 167 ? 5.924 46.452 21.738 1.00 53.92 188 TRP A C 1
ATOM 1259 O O . TRP A 1 167 ? 4.859 45.879 21.914 1.00 55.37 188 TRP A O 1
ATOM 1270 N N . PHE A 1 168 ? 6.510 46.527 20.551 1.00 55.19 189 PHE A N 1
ATOM 1271 C CA . PHE A 1 168 ? 5.900 45.954 19.358 1.00 55.96 189 PHE A CA 1
ATOM 1272 C C . PHE A 1 168 ? 6.970 45.679 18.316 1.00 58.41 189 PHE A C 1
ATOM 1273 O O . PHE A 1 168 ? 8.031 46.299 18.355 1.00 57.54 189 PHE A O 1
ATOM 1281 N N . ASP A 1 169 ? 6.728 44.705 17.437 1.00 60.75 190 ASP A N 1
ATOM 1282 C CA . ASP A 1 169 ? 7.650 44.437 16.333 1.00 64.30 190 ASP A CA 1
ATOM 1283 C C . ASP A 1 169 ? 7.126 44.902 14.980 1.00 66.55 190 ASP A C 1
ATOM 1284 O O . ASP A 1 169 ? 6.174 45.677 14.915 1.00 66.49 190 ASP A O 1
ATOM 1289 N N . GLN A 1 170 ? 7.805 44.494 13.909 1.00 70.33 191 GLN A N 1
ATOM 1290 C CA . GLN A 1 170 ? 7.530 45.024 12.567 1.00 73.72 191 GLN A CA 1
ATOM 1291 C C . GLN A 1 170 ? 6.329 44.317 11.940 1.00 75.17 191 GLN A C 1
ATOM 1292 O O . GLN A 1 170 ? 5.691 44.845 11.032 1.00 75.04 191 GLN A O 1
ATOM 1294 N N . SER A 1 171 ? 6.054 43.107 12.421 1.00 78.26 192 SER A N 1
ATOM 1295 C CA . SER A 1 171 ? 4.913 42.312 11.966 1.00 81.21 192 SER A CA 1
ATOM 1296 C C . SER A 1 171 ? 3.606 42.976 12.402 1.00 82.87 192 SER A C 1
ATOM 1297 O O . SER A 1 171 ? 2.576 42.852 11.727 1.00 83.43 192 SER A O 1
ATOM 1299 N N . THR A 1 172 ? 3.703 43.776 13.465 1.00 84.29 193 THR A N 1
ATOM 1300 C CA . THR A 1 172 ? 2.557 44.159 14.284 1.00 85.01 193 THR A CA 1
ATOM 1301 C C . THR A 1 172 ? 1.634 45.154 13.582 1.00 85.35 193 THR A C 1
ATOM 1302 O O . THR A 1 172 ? 0.411 45.035 13.667 1.00 86.18 193 THR A O 1
ATOM 1306 N N . MET A 1 173 ? 2.218 46.124 12.882 1.00 85.28 194 MET A N 1
ATOM 1307 C CA . MET A 1 173 ? 1.459 47.283 12.400 1.00 84.16 194 MET A CA 1
ATOM 1308 C C . MET A 1 173 ? 1.843 47.721 10.981 1.00 83.14 194 MET A C 1
ATOM 1309 O O . MET A 1 173 ? 2.736 47.140 10.352 1.00 82.74 194 MET A O 1
ATOM 1314 N N . VAL A 1 174 ? 1.188 48.785 10.514 1.00 80.96 195 VAL A N 1
ATOM 1315 C CA . VAL A 1 174 ? 1.385 49.313 9.164 1.00 78.43 195 VAL A CA 1
ATOM 1316 C C . VAL A 1 174 ? 2.810 49.829 8.912 1.00 76.70 195 VAL A C 1
ATOM 1317 O O . VAL A 1 174 ? 3.373 50.583 9.721 1.00 75.27 195 VAL A O 1
ATOM 1319 N N . LYS A 1 175 ? 3.365 49.452 7.760 1.00 74.11 196 LYS A N 1
ATOM 1320 C CA . LYS A 1 175 ? 4.777 49.683 7.471 1.00 71.58 196 LYS A CA 1
ATOM 1321 C C . LYS A 1 175 ? 5.182 51.154 7.650 1.00 69.23 196 LYS A C 1
ATOM 1322 O O . LYS A 1 175 ? 6.203 51.446 8.273 1.00 68.68 196 LYS A O 1
ATOM 1324 N N . PRO A 1 176 ? 4.385 52.086 7.103 1.00 65.76 197 PRO A N 1
ATOM 1325 C CA . PRO A 1 176 ? 4.808 53.488 7.168 1.00 63.76 197 PRO A CA 1
ATOM 1326 C C . PRO A 1 176 ? 4.993 53.997 8.613 1.00 62.15 197 PRO A C 1
ATOM 1327 O O . PRO A 1 176 ? 5.922 54.764 8.886 1.00 61.40 197 PRO A O 1
ATOM 1331 N N . PHE A 1 177 ? 4.139 53.544 9.531 1.00 60.05 198 PHE A N 1
ATOM 1332 C CA . PHE A 1 177 ? 4.309 53.833 10.960 1.00 57.17 198 PHE A CA 1
ATOM 1333 C C . PHE A 1 177 ? 5.550 53.105 11.501 1.00 57.21 198 PHE A C 1
ATOM 1334 O O . PHE A 1 177 ? 6.456 53.723 12.072 1.00 56.85 198 PHE A O 1
ATOM 1342 N N . THR A 1 178 ? 5.573 51.793 11.286 1.00 56.40 199 THR A N 1
ATOM 1343 C CA . THR A 1 178 ? 6.695 50.912 11.597 1.00 58.09 199 THR A CA 1
ATOM 1344 C C . THR A 1 178 ? 8.054 51.426 11.088 1.00 57.65 199 THR A C 1
ATOM 1345 O O . THR A 1 178 ? 9.035 51.433 11.832 1.00 58.34 199 THR A O 1
ATOM 1349 N N . ASP A 1 179 ? 8.098 51.861 9.833 1.00 56.32 200 ASP A N 1
ATOM 1350 C CA . ASP A 1 179 ? 9.301 52.443 9.255 1.00 57.09 200 ASP A CA 1
ATOM 1351 C C . ASP A 1 179 ? 9.833 53.617 10.071 1.00 55.24 200 ASP A C 1
ATOM 1352 O O . ASP A 1 179 ? 11.011 53.653 10.428 1.00 56.57 200 ASP A O 1
ATOM 1357 N N . ALA A 1 180 ? 8.990 54.601 10.342 1.00 52.05 201 ALA A N 1
ATOM 1358 C CA . ALA A 1 180 ? 9.476 55.759 11.083 1.00 49.66 201 ALA A CA 1
ATOM 1359 C C . ALA A 1 180 ? 9.918 55.391 12.507 1.00 47.47 201 ALA A C 1
ATOM 1360 O O . ALA A 1 180 ? 10.931 55.899 12.998 1.00 47.55 201 ALA A O 1
ATOM 1362 N N . ALA A 1 181 ? 9.194 54.471 13.146 1.00 45.96 202 ALA A N 1
ATOM 1363 C CA . ALA A 1 181 ? 9.439 54.164 14.551 1.00 46.11 202 ALA A CA 1
ATOM 1364 C C . ALA A 1 181 ? 10.742 53.372 14.758 1.00 45.50 202 ALA A C 1
ATOM 1365 O O . ALA A 1 181 ? 11.472 53.603 15.723 1.00 44.68 202 ALA A O 1
ATOM 1367 N N . PHE A 1 182 ? 11.043 52.477 13.827 1.00 44.69 203 PHE A N 1
ATOM 1368 C CA . PHE A 1 182 ? 12.353 51.820 13.790 1.00 47.49 203 PHE A CA 1
ATOM 1369 C C . PHE A 1 182 ? 13.526 52.728 13.419 1.00 46.86 203 PHE A C 1
ATOM 1370 O O . PHE A 1 182 ? 14.654 52.483 13.849 1.00 45.64 203 PHE A O 1
ATOM 1378 N N . ALA A 1 183 ? 13.267 53.777 12.640 1.00 44.98 204 ALA A N 1
ATOM 1379 C CA . ALA A 1 183 ? 14.348 54.663 12.231 1.00 45.97 204 ALA A CA 1
ATOM 1380 C C . ALA A 1 183 ? 14.819 55.600 13.335 1.00 47.39 204 ALA A C 1
ATOM 1381 O O . ALA A 1 183 ? 15.986 55.982 13.362 1.00 51.03 204 ALA A O 1
ATOM 1383 N N . LEU A 1 184 ? 13.931 55.952 14.260 1.00 46.49 205 LEU A N 1
ATOM 1384 C CA . LEU A 1 184 ? 14.243 56.952 15.269 1.00 46.89 205 LEU A CA 1
ATOM 1385 C C . LEU A 1 184 ? 15.314 56.493 16.229 1.00 46.40 205 LEU A C 1
ATOM 1386 O O . LEU A 1 184 ? 15.445 55.300 16.509 1.00 48.54 205 LEU A O 1
ATOM 1391 N N . LYS A 1 185 ? 15.964 57.458 16.852 1.00 45.22 206 LYS A N 1
ATOM 1392 C CA . LYS A 1 185 ? 16.794 57.196 18.004 1.00 47.71 206 LYS A CA 1
ATOM 1393 C C . LYS A 1 185 ? 15.954 57.214 19.280 1.00 47.23 206 LYS A C 1
ATOM 1394 O O . LYS A 1 185 ? 14.905 57.848 19.326 1.00 47.75 206 LYS A O 1
ATOM 1398 N N . ASN A 1 186 ? 16.351 56.406 20.255 1.00 46.72 207 ASN A N 1
ATOM 1399 C CA . ASN A 1 186 ? 15.701 56.380 21.556 1.00 47.91 207 ASN A CA 1
ATOM 1400 C C . ASN A 1 186 ? 15.546 57.786 22.148 1.00 49.12 207 ASN A C 1
ATOM 1401 O O . ASN A 1 186 ? 16.436 58.622 22.022 1.00 47.77 207 ASN A O 1
ATOM 1406 N N . GLY A 1 187 ? 14.400 58.030 22.774 1.00 49.94 208 GLY A N 1
ATOM 1407 C CA . GLY A 1 187 ? 14.142 59.295 23.451 1.00 53.04 208 GLY A CA 1
ATOM 1408 C C . GLY A 1 187 ? 13.803 60.453 22.520 1.00 54.65 208 GLY A C 1
ATOM 1409 O O . GLY A 1 187 ? 13.803 61.617 22.952 1.00 55.04 208 GLY A O 1
ATOM 1410 N N . THR A 1 188 ? 13.537 60.156 21.244 1.00 52.92 209 THR A N 1
ATOM 1411 C CA . THR A 1 188 ? 13.301 61.223 20.265 1.00 52.97 209 THR A CA 1
ATOM 1412 C C . THR A 1 188 ? 11.957 61.070 19.584 1.00 53.63 209 THR A C 1
ATOM 1413 O O . THR A 1 188 ? 11.397 59.964 19.517 1.00 52.20 209 THR A O 1
ATOM 1417 N N . ILE A 1 189 ? 11.501 62.171 18.994 1.00 52.80 210 ILE A N 1
ATOM 1418 C CA . ILE A 1 189 ? 10.243 62.189 18.258 1.00 54.92 210 ILE A CA 1
ATOM 1419 C C . ILE A 1 189 ? 10.498 62.253 16.763 1.00 54.34 210 ILE A C 1
ATOM 1420 O O . ILE A 1 189 ? 11.546 62.707 16.324 1.00 53.94 210 ILE A O 1
ATOM 1425 N N . THR A 1 190 ? 9.539 61.758 15.999 1.00 55.63 211 THR A N 1
ATOM 1426 C CA . THR A 1 190 ? 9.430 62.082 14.601 1.00 58.32 211 THR A CA 1
ATOM 1427 C C . THR A 1 190 ? 9.276 63.606 14.444 1.00 60.50 211 THR A C 1
ATOM 1428 O O . THR A 1 190 ? 8.355 64.227 15.005 1.00 58.74 211 THR A O 1
ATOM 1432 N N . THR A 1 191 ? 10.274 64.210 13.807 1.00 61.52 212 THR A N 1
ATOM 1433 C CA . THR A 1 191 ? 10.262 65.640 13.503 1.00 63.65 212 THR A CA 1
ATOM 1434 C C . THR A 1 191 ? 9.501 65.912 12.206 1.00 64.28 212 THR A C 1
ATOM 1435 O O . THR A 1 191 ? 9.284 67.065 11.839 1.00 66.15 212 THR A O 1
ATOM 1439 N N . THR A 1 192 ? 9.112 64.855 11.501 1.00 64.75 213 THR A N 1
ATOM 1440 C CA . THR A 1 192 ? 8.138 64.999 10.423 1.00 65.66 213 THR A CA 1
ATOM 1441 C C . THR A 1 192 ? 6.955 64.079 10.634 1.00 65.95 213 THR A C 1
ATOM 1442 O O . THR A 1 192 ? 7.130 62.906 10.987 1.00 66.78 213 THR A O 1
ATOM 1446 N N . PRO A 1 193 ? 5.737 64.626 10.463 1.00 66.18 214 PRO A N 1
ATOM 1447 C CA . PRO A 1 193 ? 4.501 63.849 10.471 1.00 65.09 214 PRO A CA 1
ATOM 1448 C C . PRO A 1 193 ? 4.609 62.561 9.655 1.00 64.22 214 PRO A C 1
ATOM 1449 O O . PRO A 1 193 ? 5.227 62.557 8.590 1.00 64.23 214 PRO A O 1
ATOM 1453 N N . VAL A 1 194 ? 4.088 61.466 10.208 1.00 62.51 215 VAL A N 1
ATOM 1454 C CA . VAL A 1 194 ? 4.024 60.179 9.510 1.00 62.11 215 VAL A CA 1
ATOM 1455 C C . VAL A 1 194 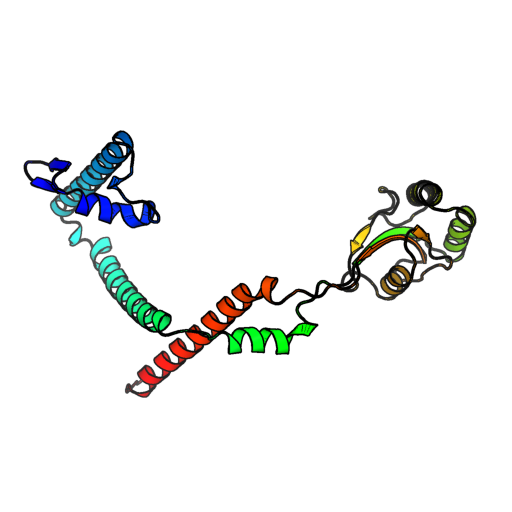? 2.608 59.952 9.006 1.00 62.55 215 VAL A C 1
ATOM 1456 O O . VAL A 1 194 ? 1.661 60.000 9.787 1.00 61.60 215 VAL A O 1
ATOM 1460 N N . LYS A 1 195 ? 2.472 59.642 7.723 1.00 63.56 216 LYS A N 1
ATOM 1461 C CA . LYS A 1 195 ? 1.158 59.510 7.103 1.00 65.86 216 LYS A CA 1
ATOM 1462 C C . LYS A 1 195 ? 0.714 58.057 6.986 1.00 66.64 216 LYS A C 1
ATOM 1463 O O . LYS A 1 195 ? 1.413 57.233 6.397 1.00 67.20 216 LYS A O 1
ATOM 1465 N N . THR A 1 196 ? -0.474 57.753 7.505 1.00 67.40 217 THR A N 1
ATOM 1466 C CA . THR A 1 196 ? -1.093 56.437 7.288 1.00 67.90 217 THR A CA 1
ATOM 1467 C C . THR A 1 196 ? -2.561 56.548 6.845 1.00 68.13 217 THR A C 1
ATOM 1468 O O . THR A 1 196 ? -3.085 57.647 6.656 1.00 66.76 217 THR A O 1
ATOM 1472 N N . ASN A 1 197 ? -3.230 55.396 6.782 1.00 69.11 218 ASN A N 1
ATOM 1473 C CA . ASN A 1 197 ? -4.691 55.322 6.638 1.00 70.43 218 ASN A CA 1
ATOM 1474 C C . ASN A 1 197 ? -5.490 55.924 7.804 1.00 70.57 218 ASN A C 1
ATOM 1475 O O . ASN A 1 197 ? -6.684 56.195 7.661 1.00 69.99 218 ASN A O 1
ATOM 1477 N N . PHE A 1 198 ? -4.856 56.070 8.966 1.00 70.04 219 PHE A N 1
ATOM 1478 C CA . PHE A 1 198 ? -5.529 56.644 10.134 1.00 70.35 219 PHE A CA 1
ATOM 1479 C C . PHE A 1 198 ? -5.371 58.164 10.182 1.00 69.37 219 PHE A C 1
ATOM 1480 O O . PHE A 1 198 ? -6.107 58.847 10.899 1.00 70.45 219 PHE A O 1
ATOM 1488 N N . GLY A 1 199 ? -4.397 58.693 9.448 1.00 67.59 220 GLY A N 1
ATOM 1489 C CA . GLY A 1 199 ? -4.116 60.126 9.494 1.00 65.63 220 GLY A CA 1
ATOM 1490 C C . GLY A 1 199 ? -2.638 60.424 9.678 1.00 64.25 220 GLY A C 1
ATOM 1491 O O . GLY A 1 199 ? -1.796 59.704 9.149 1.00 63.79 220 GLY A O 1
ATOM 1492 N N . TYR A 1 200 ? -2.337 61.466 10.460 1.00 62.31 221 TYR A N 1
ATOM 1493 C CA . TYR A 1 200 ? -0.971 61.984 10.643 1.00 60.48 221 TYR A CA 1
ATOM 1494 C C . TYR A 1 200 ? -0.497 61.764 12.082 1.00 59.55 221 TYR A C 1
ATOM 1495 O O . TYR A 1 200 ? -1.141 62.238 13.023 1.00 58.77 221 TYR A O 1
ATOM 1504 N N . HIS A 1 201 ? 0.625 61.052 12.256 1.00 57.03 222 HIS A N 1
ATOM 1505 C CA . HIS A 1 201 ? 1.121 60.719 13.598 1.00 53.99 222 HIS A CA 1
ATOM 1506 C C . HIS A 1 201 ? 2.374 61.489 13.972 1.00 53.90 222 HIS A C 1
ATOM 1507 O O . HIS A 1 201 ? 3.251 61.698 13.148 1.00 53.65 222 HIS A O 1
ATOM 1514 N N . VAL A 1 202 ? 2.496 61.803 15.255 1.00 53.26 223 VAL A N 1
ATOM 1515 C CA . VAL A 1 202 ? 3.784 62.075 15.860 1.00 52.05 223 VAL A CA 1
ATOM 1516 C C . VAL A 1 202 ? 4.178 60.934 16.802 1.00 52.16 223 VAL A C 1
ATOM 1517 O O . VAL A 1 202 ? 3.425 60.575 17.716 1.00 52.36 223 VAL A O 1
ATOM 1521 N N . ILE A 1 203 ? 5.392 60.419 16.622 1.00 50.57 224 ILE A N 1
ATOM 1522 C CA . ILE A 1 203 ? 5.871 59.256 17.377 1.00 47.82 224 ILE A CA 1
ATOM 1523 C C . ILE A 1 203 ? 7.006 59.665 18.315 1.00 47.85 224 ILE A C 1
ATOM 1524 O O . ILE A 1 203 ? 7.910 60.425 17.922 1.00 48.23 224 ILE A O 1
ATOM 1529 N N . LEU A 1 204 ? 6.909 59.245 19.573 1.00 44.26 225 LEU A N 1
ATOM 1530 C CA . LEU A 1 204 ? 8.045 59.323 20.487 1.00 46.79 225 LEU A CA 1
ATOM 1531 C C . LEU A 1 204 ? 8.559 57.916 20.823 1.00 46.91 225 LEU A C 1
ATOM 1532 O O . LEU A 1 204 ? 7.812 57.097 21.353 1.00 45.74 225 LEU A O 1
ATOM 1537 N N . LYS A 1 205 ? 9.823 57.643 20.501 1.00 47.09 226 LYS A N 1
ATOM 1538 C CA . LYS A 1 205 ? 10.407 56.337 20.779 1.00 47.60 226 LYS A CA 1
ATOM 1539 C C . LYS A 1 205 ? 11.082 56.324 22.137 1.00 48.71 226 LYS A C 1
ATOM 1540 O O . LYS A 1 205 ? 11.994 57.108 22.391 1.00 48.24 226 LYS A O 1
ATOM 1542 N N . GLU A 1 206 ? 10.654 55.404 22.996 1.00 48.47 227 GLU A N 1
ATOM 1543 C CA . GLU A 1 206 ? 11.184 55.328 24.352 1.00 49.74 227 GLU A CA 1
ATOM 1544 C C . GLU A 1 206 ? 12.422 54.421 24.399 1.00 50.25 227 GLU A C 1
ATOM 1545 O O . GLU A 1 206 ? 13.414 54.742 25.061 1.00 49.62 227 GLU A O 1
ATOM 1551 N N . ASN A 1 207 ? 12.343 53.281 23.716 1.00 49.81 228 ASN A N 1
ATOM 1552 C CA . ASN A 1 207 ? 13.385 52.247 23.791 1.00 50.21 228 ASN A CA 1
ATOM 1553 C C . ASN A 1 207 ? 13.380 51.402 22.520 1.00 48.95 228 ASN A C 1
ATOM 1554 O O . ASN A 1 207 ? 12.439 51.477 21.717 1.00 49.38 228 ASN A O 1
ATOM 1559 N N . SER A 1 208 ? 14.429 50.606 22.344 1.00 47.31 229 SER A N 1
ATOM 1560 C CA . SER A 1 208 ? 14.503 49.668 21.234 1.00 48.29 229 SER A CA 1
ATOM 1561 C C . SER A 1 208 ? 15.147 48.371 21.699 1.00 47.14 229 SER A C 1
ATOM 1562 O O . SER A 1 208 ? 15.919 48.360 22.653 1.00 45.75 229 SER A O 1
ATOM 1565 N N . GLN A 1 209 ? 14.884 47.295 20.978 1.00 47.10 230 GLN A N 1
ATOM 1566 C CA . GLN A 1 209 ? 15.645 46.067 21.168 1.00 49.39 230 GLN A CA 1
ATOM 1567 C C . GLN A 1 209 ? 16.063 45.574 19.800 1.00 46.67 230 GLN A C 1
ATOM 1568 O O . GLN A 1 209 ? 15.236 45.500 18.903 1.00 47.26 230 GLN A O 1
ATOM 1574 N N . ALA A 1 210 ? 17.355 45.346 19.608 1.00 45.81 231 ALA A N 1
ATOM 1575 C CA . ALA A 1 210 ? 17.844 44.850 18.316 1.00 46.38 231 ALA A CA 1
ATOM 1576 C C . ALA A 1 210 ? 17.493 43.368 18.186 1.00 44.81 231 ALA A C 1
ATOM 1577 O O . ALA A 1 210 ? 17.407 42.653 19.181 1.00 44.36 231 ALA A O 1
ATOM 1579 N N . LYS A 1 211 ? 17.244 42.937 16.963 1.00 43.71 232 LYS A N 1
ATOM 1580 C CA . LYS A 1 211 ? 17.239 41.516 16.615 1.00 45.62 232 LYS A CA 1
ATOM 1581 C C . LYS A 1 211 ? 18.308 40.763 17.412 1.00 45.60 232 LYS A C 1
ATOM 1582 O O . LYS A 1 211 ? 19.472 41.158 17.421 1.00 48.97 232 LYS A O 1
ATOM 1588 N N . GLY A 1 212 ? 17.914 39.709 18.114 1.00 43.79 233 GLY A N 1
ATOM 1589 C CA . GLY A 1 212 ? 18.866 38.908 18.884 1.00 44.65 233 GLY A CA 1
ATOM 1590 C C . GLY A 1 212 ? 18.978 37.488 18.349 1.00 45.80 233 GLY A C 1
ATOM 1591 O O . GLY A 1 212 ? 18.003 36.931 17.846 1.00 48.15 233 GLY A O 1
ATOM 1592 N N . GLN A 1 213 ? 20.190 36.952 18.354 1.00 44.28 234 GLN A N 1
ATOM 1593 C CA . GLN A 1 213 ? 20.440 35.583 17.932 1.00 44.24 234 GLN A CA 1
ATOM 1594 C C . GLN A 1 213 ? 20.224 34.627 19.096 1.00 44.08 234 GLN A C 1
ATOM 1595 O O . GLN A 1 213 ? 20.886 34.732 20.123 1.00 42.43 234 GLN A O 1
ATOM 1601 N N . ILE A 1 214 ? 19.328 33.662 18.925 1.00 44.51 235 ILE A N 1
ATOM 1602 C CA . ILE A 1 214 ? 19.249 32.549 19.874 1.00 43.52 235 ILE A CA 1
ATOM 1603 C C . ILE A 1 214 ? 20.391 31.561 19.699 1.00 44.75 235 ILE A C 1
ATOM 1604 O O . ILE A 1 214 ? 20.750 31.198 18.572 1.00 47.20 235 ILE A O 1
ATOM 1609 N N . LYS A 1 215 ? 21.030 31.199 20.804 1.00 46.58 236 LYS A N 1
ATOM 1610 C CA . LYS A 1 215 ? 22.191 30.310 20.790 1.00 48.96 236 LYS A CA 1
ATOM 1611 C C . LYS A 1 215 ? 21.791 28.831 20.771 1.00 49.31 236 LYS A C 1
ATOM 1612 O O . LYS A 1 215 ? 20.773 28.452 21.346 1.00 49.43 236 LYS A O 1
ATOM 1618 N N . PHE A 1 216 ? 22.682 27.999 20.230 1.00 48.77 237 PHE A N 1
ATOM 1619 C CA . PHE A 1 216 ? 22.468 26.568 20.100 1.00 50.16 237 PHE A CA 1
ATOM 1620 C C . PHE A 1 216 ? 22.097 25.937 21.440 1.00 51.83 237 PHE A C 1
ATOM 1621 O O . PHE A 1 216 ? 21.127 25.187 21.533 1.00 51.94 237 PHE A O 1
ATOM 1629 N N . ASP A 1 217 ? 22.839 26.275 22.487 1.00 53.47 238 ASP A N 1
ATOM 1630 C CA . ASP A 1 217 ? 22.562 25.718 23.810 1.00 56.68 238 ASP A CA 1
ATOM 1631 C C . ASP A 1 217 ? 21.159 26.015 24.344 1.00 54.60 238 ASP A C 1
ATOM 1632 O O . ASP A 1 217 ? 20.620 25.264 25.141 1.00 55.89 238 ASP A O 1
ATOM 1637 N N . GLU A 1 218 ? 20.565 27.099 23.880 1.00 53.96 239 GLU A N 1
ATOM 1638 C CA . GLU A 1 218 ? 19.247 27.467 24.325 1.00 54.18 239 GLU A CA 1
ATOM 1639 C C . GLU A 1 218 ? 18.197 26.551 23.696 1.00 53.90 239 GLU A C 1
ATOM 1640 O O . GLU A 1 218 ? 17.187 26.244 24.317 1.00 55.27 239 GLU A O 1
ATOM 1646 N N . VAL A 1 219 ? 18.425 26.129 22.457 1.00 50.98 240 VAL A N 1
ATOM 1647 C CA . VAL A 1 219 ? 17.385 25.464 21.686 1.00 48.65 240 VAL A CA 1
ATOM 1648 C C . VAL A 1 219 ? 17.699 23.986 21.380 1.00 47.58 240 VAL A C 1
ATOM 1649 O O . VAL A 1 219 ? 16.926 23.323 20.701 1.00 45.41 240 VAL A O 1
ATOM 1653 N N . LYS A 1 220 ? 18.855 23.489 21.813 1.00 46.39 241 LYS A N 1
ATOM 1654 C CA . LYS A 1 220 ? 19.333 22.199 21.296 1.00 48.96 241 LYS A CA 1
ATOM 1655 C C . LYS A 1 220 ? 18.478 21.012 21.728 1.00 48.67 241 LYS A C 1
ATOM 1656 O O . LYS A 1 220 ? 18.259 20.091 20.939 1.00 48.06 241 LYS A O 1
ATOM 1662 N N . GLN A 1 221 ? 17.959 21.054 22.953 1.00 48.86 242 GLN A N 1
ATOM 1663 C CA . GLN A 1 221 ? 17.105 19.974 23.451 1.00 49.53 242 GLN A CA 1
ATOM 1664 C C . GLN A 1 221 ? 15.799 19.937 22.690 1.00 48.06 242 GLN A C 1
ATOM 1665 O O . GLN A 1 221 ? 15.410 18.891 22.187 1.00 48.44 242 GLN A O 1
ATOM 1671 N N . GLY A 1 222 ? 15.180 21.103 22.531 1.00 44.87 243 GLY A N 1
ATOM 1672 C CA . GLY A 1 222 ? 14.022 21.255 21.679 1.00 44.48 243 GLY A CA 1
ATOM 1673 C C . GLY A 1 222 ? 14.208 20.730 20.260 1.00 44.56 243 GLY A C 1
ATOM 1674 O O . GLY A 1 222 ? 13.287 20.141 19.695 1.00 46.95 243 GLY A O 1
ATOM 1675 N N . ILE A 1 223 ? 15.377 20.971 19.673 1.00 44.21 244 ILE A N 1
ATOM 1676 C CA . ILE A 1 223 ? 15.660 20.554 18.294 1.00 42.11 244 ILE A CA 1
ATOM 1677 C C . ILE A 1 223 ? 15.701 19.023 18.296 1.00 42.40 244 ILE A C 1
ATOM 1678 O O . ILE A 1 223 ? 15.113 18.384 17.440 1.00 40.29 244 ILE A O 1
ATOM 1683 N N . GLU A 1 224 ? 16.406 18.469 19.277 1.00 41.61 245 GLU A N 1
ATOM 1684 C CA . GLU A 1 224 ? 16.541 17.047 19.425 1.00 45.81 245 GLU A CA 1
ATOM 1685 C C . GLU A 1 224 ? 15.207 16.324 19.605 1.00 47.86 245 GLU A C 1
ATOM 1686 O O . GLU A 1 224 ? 14.920 15.359 18.882 1.00 49.72 245 GLU A O 1
ATOM 1692 N N . ASN A 1 225 ? 14.374 16.839 20.509 1.00 47.36 246 ASN A N 1
ATOM 1693 C CA . ASN A 1 225 ? 13.040 16.301 20.743 1.00 45.94 246 ASN A CA 1
ATOM 1694 C C . ASN A 1 225 ? 12.252 16.252 19.462 1.00 43.36 246 ASN A C 1
ATOM 1695 O O . ASN A 1 225 ? 11.667 15.231 19.141 1.00 44.77 246 ASN A O 1
ATOM 1700 N N . GLY A 1 226 ? 12.285 17.347 18.716 1.00 42.11 247 GLY A N 1
ATOM 1701 C CA . GLY A 1 226 ? 11.561 17.464 17.450 1.00 42.55 247 GLY A CA 1
ATOM 1702 C C . GLY A 1 226 ? 12.113 16.563 16.353 1.00 44.28 247 GLY A C 1
ATOM 1703 O O . GLY A 1 226 ? 11.349 16.004 15.566 1.00 45.15 247 GLY A O 1
ATOM 1704 N N . LEU A 1 227 ? 13.438 16.434 16.266 1.00 43.00 248 LEU A N 1
ATOM 1705 C CA . LEU A 1 227 ? 14.010 15.457 15.336 1.00 43.10 248 LEU A CA 1
ATOM 1706 C C . LEU A 1 227 ? 13.694 14.003 15.736 1.00 41.87 248 LEU A C 1
ATOM 1707 O O . LEU A 1 227 ? 13.514 13.166 14.871 1.00 40.94 248 LEU A O 1
ATOM 1712 N N . LYS A 1 228 ? 13.704 13.690 17.033 1.00 41.71 249 LYS A N 1
ATOM 1713 C CA . LYS A 1 228 ? 13.394 12.318 17.482 1.00 42.32 249 LYS A CA 1
ATOM 1714 C C . LYS A 1 228 ? 11.971 11.935 17.124 1.00 42.94 249 LYS A C 1
ATOM 1715 O O . LYS A 1 228 ? 11.693 10.799 16.757 1.00 42.70 249 LYS A O 1
ATOM 1721 N N . PHE A 1 229 ? 11.075 12.905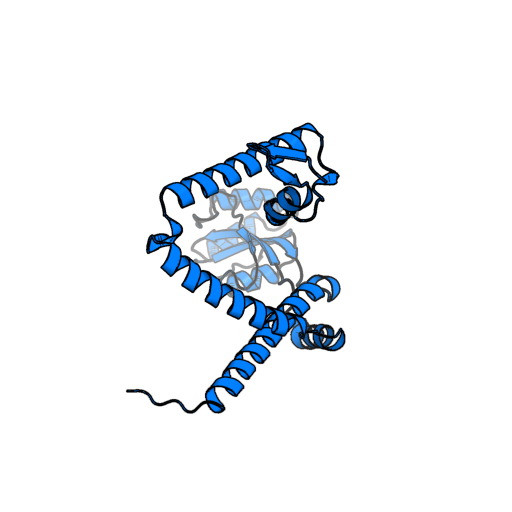 17.235 1.00 42.71 250 PHE A N 1
ATOM 1722 C CA . PHE A 1 229 ? 9.677 12.663 17.041 1.00 43.84 250 PHE A CA 1
ATOM 1723 C C . PHE A 1 229 ? 9.425 12.449 15.568 1.00 44.27 250 PHE A C 1
ATOM 1724 O O . PHE A 1 229 ? 8.743 11.506 15.199 1.00 40.25 250 PHE A O 1
ATOM 1732 N N . GLU A 1 230 ? 10.023 13.293 14.722 1.00 44.81 251 GLU A N 1
ATOM 1733 C CA . GLU A 1 230 ? 9.891 13.131 13.274 1.00 44.92 251 GLU A CA 1
ATOM 1734 C C . GLU A 1 230 ? 10.449 11.779 12.821 1.00 42.18 251 GLU A C 1
ATOM 1735 O O . GLU A 1 230 ? 9.911 11.144 11.916 1.00 41.52 251 GLU A O 1
ATOM 1741 N N . GLU A 1 231 ? 11.601 11.420 13.366 1.00 40.48 252 GLU A N 1
ATOM 1742 C CA . GLU A 1 231 ? 12.228 10.151 13.056 1.00 42.23 252 GLU A CA 1
ATOM 1743 C C . GLU A 1 231 ? 11.331 8.997 13.519 1.00 41.99 252 GLU A C 1
ATOM 1744 O O . GLU A 1 231 ? 11.084 8.071 12.765 1.00 40.87 252 GLU A O 1
ATOM 1750 N N . PHE A 1 232 ? 10.778 9.109 14.723 1.00 39.78 253 PHE A N 1
ATOM 1751 C CA . PHE A 1 232 ? 9.851 8.100 15.237 1.00 40.01 253 PHE A CA 1
ATOM 1752 C C . PHE A 1 232 ? 8.666 7.870 14.309 1.00 39.77 253 PHE A C 1
ATOM 1753 O O . PHE A 1 232 ? 8.345 6.731 13.978 1.00 36.47 253 PHE A O 1
ATOM 1761 N N . LYS A 1 233 ? 8.088 8.957 13.818 1.00 38.79 254 LYS A N 1
ATOM 1762 C CA . LYS A 1 233 ? 6.965 8.866 12.916 1.00 43.18 254 LYS A CA 1
ATOM 1763 C C . LYS A 1 233 ? 7.325 8.221 11.591 1.00 43.84 254 LYS A C 1
ATOM 1764 O O . LYS A 1 233 ? 6.511 7.510 10.990 1.00 45.13 254 LYS A O 1
ATOM 1768 N N . LYS A 1 234 ? 8.512 8.539 11.099 1.00 44.72 255 LYS A N 1
ATOM 1769 C CA . LYS A 1 234 ? 9.008 7.954 9.863 1.00 45.05 255 LYS A CA 1
ATOM 1770 C C . LYS A 1 234 ? 9.205 6.450 10.023 1.00 42.60 255 LYS A C 1
ATOM 1771 O O . LYS A 1 234 ? 8.820 5.675 9.161 1.00 39.33 255 LYS A O 1
ATOM 1777 N N . VAL A 1 235 ? 9.850 6.049 11.108 1.00 39.97 256 VAL A N 1
ATOM 1778 C CA . VAL A 1 235 ? 10.082 4.634 11.347 1.00 39.71 256 VAL A CA 1
ATOM 1779 C C . VAL A 1 235 ? 8.775 3.855 11.570 1.00 41.36 256 VAL A C 1
ATOM 1780 O O . VAL A 1 235 ? 8.627 2.762 11.052 1.00 42.35 256 VAL A O 1
ATOM 1784 N N . ILE A 1 236 ? 7.791 4.492 12.200 1.00 39.93 257 ILE A N 1
ATOM 1785 C CA . ILE A 1 236 ? 6.532 3.839 12.541 1.00 42.62 257 ILE A CA 1
ATOM 1786 C C . ILE A 1 236 ? 5.685 3.674 11.286 1.00 43.49 257 ILE A C 1
ATOM 1787 O O . ILE A 1 236 ? 5.063 2.622 11.061 1.00 39.46 257 ILE A O 1
ATOM 1792 N N . ASN A 1 237 ? 5.627 4.735 10.483 1.00 44.27 258 ASN A N 1
ATOM 1793 C CA . ASN A 1 237 ? 4.913 4.649 9.229 1.00 45.65 258 ASN A CA 1
ATOM 1794 C C . ASN A 1 237 ? 5.577 3.735 8.208 1.00 45.92 258 ASN A C 1
ATOM 1795 O O . ASN A 1 237 ? 4.894 2.971 7.544 1.00 46.22 258 ASN A O 1
ATOM 1800 N N . GLN A 1 238 ? 6.902 3.694 8.201 1.00 44.96 259 GLN A N 1
ATOM 1801 C CA . GLN A 1 238 ? 7.580 2.737 7.352 1.00 47.27 259 GLN A CA 1
ATOM 1802 C C . GLN A 1 238 ? 7.128 1.324 7.790 1.00 47.29 259 GLN A C 1
ATOM 1803 O O . GLN A 1 238 ? 6.538 0.587 6.988 1.00 47.07 259 GLN A O 1
ATOM 1809 N N . LYS A 1 239 ? 7.260 1.028 9.090 1.00 44.35 260 LYS A N 1
ATOM 1810 C CA . LYS A 1 239 ? 6.881 -0.273 9.614 1.00 39.56 260 LYS A CA 1
ATOM 1811 C C . LYS A 1 239 ? 5.505 -0.599 9.124 1.00 37.46 260 LYS A C 1
ATOM 1812 O O . LYS A 1 239 ? 5.238 -1.719 8.722 1.00 36.98 260 LYS A O 1
ATOM 1817 N N . GLY A 1 240 ? 4.619 0.382 9.208 1.00 38.59 261 GLY A N 1
ATOM 1818 C CA . GLY A 1 240 ? 3.216 0.168 8.936 1.00 41.60 261 GLY A CA 1
ATOM 1819 C C . GLY A 1 240 ? 3.028 -0.179 7.467 1.00 46.69 261 GLY A C 1
ATOM 1820 O O . GLY A 1 240 ? 2.082 -0.900 7.108 1.00 49.15 261 GLY A O 1
ATOM 1821 N N . GLN A 1 241 ? 3.957 0.316 6.645 1.00 46.01 262 GLN A N 1
ATOM 1822 C CA . GLN A 1 241 ? 4.100 -0.029 5.241 1.00 47.90 262 GLN A CA 1
ATOM 1823 C C . GLN A 1 241 ? 4.667 -1.420 4.974 1.00 46.44 262 GLN A C 1
ATOM 1824 O O . GLN A 1 241 ? 4.244 -2.085 4.038 1.00 46.39 262 GLN A O 1
ATOM 1826 N N . ASP A 1 242 ? 5.706 -1.816 5.699 1.00 44.35 263 ASP A N 1
ATOM 1827 C CA . ASP A 1 242 ? 6.247 -3.131 5.487 1.00 43.53 263 ASP A CA 1
ATOM 1828 C C . ASP A 1 242 ? 5.182 -4.200 5.751 1.00 43.46 263 ASP A C 1
ATOM 1829 O O . ASP A 1 242 ? 5.229 -5.267 5.140 1.00 42.41 263 ASP A O 1
ATOM 1834 N N . LEU A 1 243 ? 4.237 -3.921 6.662 1.00 40.22 264 LEU A N 1
ATOM 1835 C CA . LEU A 1 243 ? 3.376 -4.969 7.214 1.00 38.33 264 LEU A CA 1
ATOM 1836 C C . LEU A 1 243 ? 2.223 -5.122 6.255 1.00 35.79 264 LEU A C 1
ATOM 1837 O O . LEU A 1 243 ? 1.779 -6.229 5.943 1.00 31.34 264 LEU A O 1
ATOM 1842 N N . LEU A 1 244 ? 1.727 -3.981 5.820 1.00 36.09 265 LEU A N 1
ATOM 1843 C CA . LEU A 1 244 ? 0.613 -3.931 4.884 1.00 41.77 265 LEU A CA 1
ATOM 1844 C C . LEU A 1 244 ? 0.947 -4.546 3.514 1.00 42.05 265 LEU A C 1
ATOM 1845 O O . LEU A 1 244 ? 0.127 -5.259 2.929 1.00 42.43 265 LEU A O 1
ATOM 1850 N N . ASN A 1 245 ? 2.137 -4.245 3.012 1.00 42.63 266 ASN A N 1
ATOM 1851 C CA . ASN A 1 245 ? 2.531 -4.647 1.669 1.00 47.21 266 ASN A CA 1
ATOM 1852 C C . ASN A 1 245 ? 2.550 -6.177 1.638 1.00 47.13 266 ASN A C 1
ATOM 1853 O O . ASN A 1 245 ? 1.898 -6.794 0.769 1.00 41.82 266 ASN A O 1
ATOM 1858 N N . SER A 1 246 ? 3.477 -6.685 2.466 1.00 43.60 267 SER A N 1
ATOM 1859 C CA . SER A 1 246 ? 3.591 -8.033 3.036 1.00 43.68 267 SER A CA 1
ATOM 1860 C C . SER A 1 246 ? 2.342 -8.890 3.155 1.00 41.30 267 SER A C 1
ATOM 1861 O O . SER A 1 246 ? 2.414 -10.096 2.968 1.00 40.78 267 SER A O 1
ATOM 1864 N N . ALA A 1 247 ? 1.217 -8.277 3.484 1.00 37.59 268 ALA A N 1
ATOM 1865 C CA . ALA A 1 247 ? -0.041 -9.002 3.648 1.00 38.20 268 ALA A CA 1
ATOM 1866 C C . ALA A 1 247 ? -0.786 -8.993 2.332 1.00 36.60 268 ALA A C 1
ATOM 1867 O O . ALA A 1 247 ? -0.697 -8.035 1.604 1.00 35.56 268 ALA A O 1
ATOM 1869 N N . LYS A 1 248 ? -1.625 -9.998 2.129 1.00 36.02 269 LYS A N 1
ATOM 1870 C CA . LYS A 1 248 ? -2.586 -10.020 1.055 1.00 37.99 269 LYS A CA 1
ATOM 1871 C C . LYS A 1 248 ? -3.964 -9.574 1.535 1.00 38.70 269 LYS A C 1
ATOM 1872 O O . LYS A 1 248 ? -4.662 -10.306 2.266 1.00 37.68 269 LYS A O 1
ATOM 1874 N N . VAL A 1 249 ? -4.377 -8.413 1.036 1.00 37.60 270 VAL A N 1
ATOM 1875 C CA . VAL A 1 249 ? -5.529 -7.676 1.513 1.00 37.51 270 VAL A CA 1
ATOM 1876 C C . VAL A 1 249 ? -6.572 -7.482 0.410 1.00 40.39 270 VAL A C 1
ATOM 1877 O O . VAL A 1 249 ? -6.283 -6.890 -0.611 1.00 41.44 270 VAL A O 1
ATOM 1881 N N . GLU A 1 250 ? -7.793 -7.954 0.625 1.00 41.96 271 GLU A N 1
ATOM 1882 C CA . GLU A 1 250 ? -8.879 -7.709 -0.312 1.00 45.73 271 GLU A CA 1
ATOM 1883 C C . GLU A 1 250 ? -10.034 -6.940 0.346 1.00 47.87 271 GLU A C 1
ATOM 1884 O O . GLU A 1 250 ? -10.581 -7.382 1.351 1.00 49.82 271 GLU A O 1
ATOM 1889 N N . TYR A 1 251 ? -10.465 -5.841 -0.269 1.00 50.61 272 TYR A N 1
ATOM 1890 C CA . TYR A 1 251 ? -11.595 -5.058 0.248 1.00 51.84 272 TYR A CA 1
ATOM 1891 C C . TYR A 1 251 ? -12.900 -5.476 -0.406 1.00 54.70 272 TYR A C 1
ATOM 1892 O O . TYR A 1 251 ? -13.011 -5.433 -1.630 1.00 55.09 272 TYR A O 1
ATOM 1901 N N . LYS A 1 252 ? -13.898 -5.814 0.415 1.00 55.14 273 LYS A N 1
ATOM 1902 C CA . LYS A 1 252 ? -15.211 -6.227 -0.079 1.00 56.54 273 LYS A CA 1
ATOM 1903 C C . LYS A 1 252 ? -16.187 -5.057 -0.199 1.00 57.84 273 LYS A C 1
ATOM 1904 O O . LYS A 1 252 ? -15.783 -3.888 -0.222 1.00 59.75 273 LYS A O 1
#

B-factor: mean 50.51, std 11.72, range [24.25, 88.41]

Organism: Campylobacter jejuni subsp. jejuni serotype O:2 (strain ATCC 700819 / NCTC 11168) (NCBI:txid192222)

Foldseek 3Di:
DFPDADPRHGDDPVVLQVVCVVVVVPDGLVVDPPVVNVVSVVVVVVVVVVVVVCVVVVVCVPCVNPVVVVVCVVVVVVVVVLVVLLVVFDDDPVVLVVVCVVCQVVQKDAKKFWKFKAFDADQVVLLVLLVVLPPDWDPRSQVSQLVVLCVGGPDPVPSVVSRGDGMDGCVGDDNQVRVVQVVDDAGDKDSGWGQDPRHTMIMHTHDMGHMGGDDCVVCSVVSRVVVSVVVSVVSVVVVVVVVVVVDDDDDD

Sequence (252 aa):
ATVATVNGKSISDTEVSEFFAPMLRGQDFKTLPDNQKKALIQQYIMQDLILQDAKKQNLEKDPLYTKELDRAKDAILVNVYQEKILNTIKIDAAKVKAFYDQNKDKYVKPARVQAKHILVATEKEAKDIINELKGLKGKELDAKFSELAKEKSIDPGSKNQGGELGWFDQSTMVKPFTDAAFALKNGTITTTPVKTNFGYHVILKENSQAKGQIKFDEVKQGIENGLKFEEFKKVINQKGQDLLNSAKVEYK

Nearest PDB structures (foldseek):
  3rfw-assembly1_A-2  TM=1.004E+00  e=7.023E-46  Campylobacter jejuni
  6bhf-assembly1_A-2  TM=4.589E-01  e=4.639E-21  Helicobacter pylori 26695
  5ez1-assembly1_A  TM=4.734E-01  e=4.119E-20  Helicobacter pylori 26695
  5htf-assembly1_A  TM=3.742E-01  e=4.649E-10  Listeria monocytogenes EGD-e
  5htf-assembly1_B  TM=3.460E-01  e=6.389E-09  Listeria monocytogenes EGD-e